Protein AF-A0A7S3ZFW0-F1 (afdb_monomer_lite)

Secondary structure (DSSP, 8-state):
---HHHHHHHHHHHHHHHHHHHHHHHHT-GGG-HHHHHHHHHHHHHHHH-GGGT------HHHHHHHHHHHHHHHHHHH----S---S------HHHHHHHHHHHHHT-PPPPTTT-SSPSSEEEETTS-EEEHHHHHTT--TTSEEE-TTT--EEEGGGEEE--PPP--GGGTTSS------

Structure (mmCIF, N/CA/C/O backbone):
data_AF-A0A7S3ZFW0-F1
#
_entry.id   AF-A0A7S3ZFW0-F1
#
loop_
_atom_site.group_PDB
_atom_site.id
_atom_site.type_symbol
_atom_site.label_atom_id
_atom_site.label_alt_id
_atom_site.label_comp_id
_atom_site.label_asym_id
_atom_site.label_entity_id
_atom_site.label_seq_id
_atom_site.pdbx_PDB_ins_code
_atom_site.Cartn_x
_atom_site.Cartn_y
_atom_site.Cartn_z
_atom_site.occupancy
_atom_site.B_iso_or_equiv
_atom_site.auth_seq_id
_atom_site.auth_comp_id
_atom_site.auth_asym_id
_atom_site.auth_atom_id
_atom_site.pdbx_PDB_model_num
ATOM 1 N N . SER A 1 1 ? 5.438 -12.052 29.715 1.00 57.81 1 SER A N 1
ATOM 2 C CA . SER A 1 1 ? 4.524 -11.158 30.448 1.00 57.81 1 SER A CA 1
ATOM 3 C C . SER A 1 1 ? 4.717 -9.758 29.924 1.00 57.81 1 SER A C 1
ATOM 5 O O . SER A 1 1 ? 5.870 -9.397 29.721 1.00 57.81 1 SER A O 1
ATOM 7 N N . PHE A 1 2 ? 3.636 -9.021 29.672 1.00 67.56 2 PHE A N 1
ATOM 8 C CA . PHE A 1 2 ? 3.723 -7.629 29.227 1.00 67.56 2 PHE A CA 1
ATOM 9 C C . PHE A 1 2 ? 4.313 -6.739 30.321 1.00 67.56 2 PHE A C 1
ATOM 11 O O . PHE A 1 2 ? 4.104 -6.987 31.511 1.00 67.56 2 PHE A O 1
ATOM 18 N N . THR A 1 3 ? 5.046 -5.711 29.911 1.00 81.06 3 THR A N 1
ATOM 19 C CA . THR A 1 3 ? 5.377 -4.569 30.766 1.00 81.06 3 THR A CA 1
ATOM 20 C C . THR A 1 3 ? 4.130 -3.708 30.996 1.00 81.06 3 THR A C 1
ATOM 22 O O . THR A 1 3 ? 3.162 -3.776 30.240 1.00 81.06 3 THR A O 1
ATOM 25 N N . GLU A 1 4 ? 4.149 -2.868 32.032 1.00 77.25 4 GLU A N 1
ATOM 26 C CA . GLU A 1 4 ? 3.032 -1.973 32.382 1.00 77.25 4 GLU A CA 1
ATOM 27 C C . GLU A 1 4 ? 2.609 -1.077 31.199 1.00 77.25 4 GLU A C 1
ATOM 29 O O . GLU A 1 4 ? 1.428 -0.930 30.900 1.00 77.25 4 GLU A O 1
ATOM 34 N N . GLN A 1 5 ? 3.587 -0.581 30.438 1.00 68.56 5 GLN A N 1
ATOM 35 C CA . GLN A 1 5 ? 3.372 0.261 29.257 1.00 68.56 5 GLN A CA 1
ATOM 36 C C . GLN A 1 5 ? 2.727 -0.512 28.096 1.00 68.56 5 GLN A C 1
ATOM 38 O O . GLN A 1 5 ? 1.832 -0.008 27.419 1.00 68.56 5 GLN A O 1
ATOM 43 N N . GLU A 1 6 ? 3.162 -1.750 27.860 1.00 70.81 6 GLU A N 1
ATOM 44 C CA . GLU A 1 6 ? 2.597 -2.619 26.820 1.00 70.81 6 GLU A CA 1
ATOM 45 C C . GLU A 1 6 ? 1.166 -3.039 27.162 1.00 70.81 6 GLU A C 1
ATOM 47 O O . GLU A 1 6 ? 0.309 -3.135 26.280 1.00 70.81 6 GLU A O 1
ATOM 52 N N . GLN A 1 7 ? 0.889 -3.236 28.451 1.00 80.81 7 GLN A N 1
ATOM 53 C CA . GLN A 1 7 ? -0.432 -3.585 28.944 1.00 80.81 7 GLN A CA 1
ATOM 54 C C . GLN A 1 7 ? -1.432 -2.432 28.790 1.00 80.81 7 GLN A C 1
ATOM 56 O O . GLN A 1 7 ? -2.580 -2.677 28.406 1.00 80.81 7 GLN A O 1
ATOM 61 N N . ASP A 1 8 ? -1.003 -1.187 28.992 1.00 77.62 8 ASP A N 1
ATOM 62 C CA . ASP A 1 8 ? -1.822 -0.001 28.722 1.00 77.62 8 ASP A CA 1
ATOM 63 C C . ASP A 1 8 ? -2.168 0.128 27.232 1.00 77.62 8 ASP A C 1
ATOM 65 O O . ASP A 1 8 ? -3.331 0.342 26.873 1.00 77.62 8 ASP A O 1
ATOM 69 N N . ILE A 1 9 ? -1.187 -0.085 26.346 1.00 75.75 9 ILE A N 1
ATOM 70 C CA . ILE A 1 9 ? -1.393 -0.055 24.889 1.00 75.75 9 ILE A CA 1
ATOM 71 C C . ILE A 1 9 ? -2.376 -1.149 24.462 1.00 75.75 9 ILE A C 1
ATOM 73 O O . ILE A 1 9 ? -3.341 -0.877 23.740 1.00 75.75 9 ILE A O 1
ATOM 77 N N . TYR A 1 10 ? -2.170 -2.379 24.938 1.00 81.69 10 TYR A N 1
ATOM 78 C CA . TYR A 1 10 ? -3.062 -3.498 24.655 1.00 81.69 10 TYR A CA 1
ATOM 79 C C . TYR A 1 10 ? -4.486 -3.218 25.150 1.00 81.69 10 TYR A C 1
ATOM 81 O O . TYR A 1 10 ? -5.455 -3.439 24.424 1.00 81.69 10 TYR A O 1
ATOM 89 N N . THR A 1 11 ? -4.631 -2.675 26.361 1.00 81.2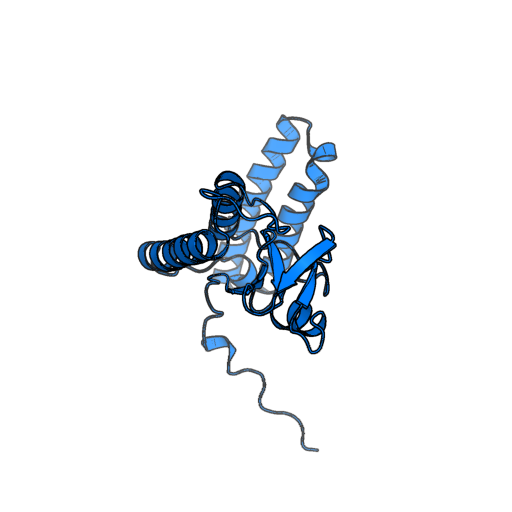5 11 THR A N 1
ATOM 90 C CA . THR A 1 11 ? -5.937 -2.368 26.963 1.00 81.25 11 THR A CA 1
ATOM 91 C C . THR A 1 11 ? -6.679 -1.287 26.180 1.00 81.25 11 THR A C 1
ATOM 93 O O . THR A 1 11 ? -7.881 -1.420 25.919 1.00 81.25 11 THR A O 1
ATOM 96 N N . ALA A 1 12 ? -5.974 -0.243 25.741 1.00 79.44 12 ALA A N 1
ATOM 97 C CA . ALA A 1 12 ? -6.542 0.795 24.889 1.00 79.44 12 ALA A CA 1
ATOM 98 C C . ALA A 1 12 ? -7.011 0.225 23.538 1.00 79.44 12 ALA A C 1
ATOM 100 O O . ALA A 1 12 ? -8.141 0.480 23.104 1.00 79.44 12 ALA A O 1
ATOM 101 N N . LEU A 1 13 ? -6.182 -0.606 22.895 1.00 79.00 13 LEU A N 1
ATOM 102 C CA . LEU A 1 13 ? -6.507 -1.238 21.616 1.00 79.00 13 LEU A CA 1
ATOM 103 C C . LEU A 1 13 ? -7.679 -2.222 21.734 1.00 79.00 13 LEU A C 1
ATOM 105 O O . LEU A 1 13 ? -8.573 -2.23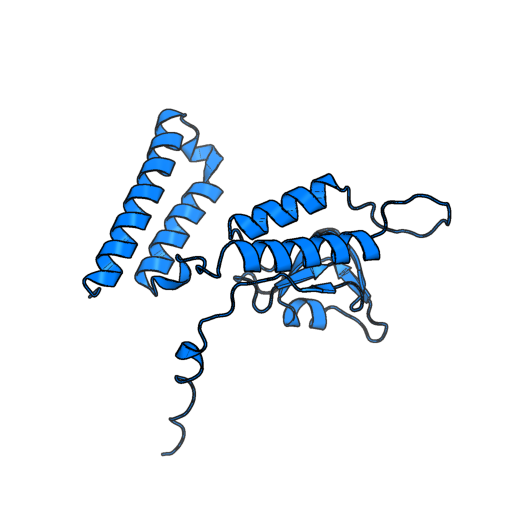0 20.883 1.00 79.00 13 LEU A O 1
ATOM 109 N N . PHE A 1 14 ? -7.708 -3.019 22.800 1.00 87.31 14 PHE A N 1
ATOM 110 C CA . PHE A 1 14 ? -8.797 -3.937 23.113 1.00 87.31 14 PHE A CA 1
ATOM 111 C C . PHE A 1 14 ? -10.112 -3.198 23.327 1.00 87.31 14 PHE A C 1
ATOM 113 O O . PHE A 1 14 ? -11.122 -3.556 22.724 1.00 87.31 14 PHE A O 1
ATOM 120 N N . THR A 1 15 ? -10.099 -2.122 24.111 1.00 84.00 15 THR A N 1
ATOM 121 C CA . THR A 1 15 ? -11.294 -1.311 24.377 1.00 84.00 15 THR A CA 1
ATOM 122 C C . THR A 1 15 ? -11.868 -0.726 23.084 1.00 84.00 15 THR A C 1
ATOM 124 O O . THR A 1 15 ? -13.077 -0.804 22.837 1.00 84.00 15 THR A O 1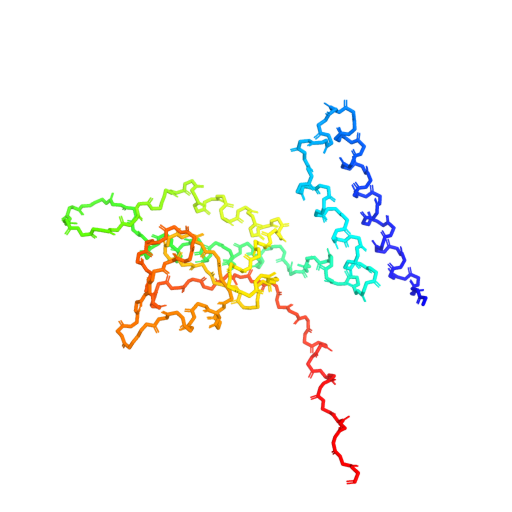
ATOM 127 N N . ARG A 1 16 ? -11.003 -0.208 22.203 1.00 80.25 16 ARG A N 1
ATOM 128 C CA . ARG A 1 16 ? -11.398 0.291 20.878 1.00 80.25 16 ARG A CA 1
ATOM 129 C C . ARG A 1 16 ? -11.974 -0.815 19.994 1.00 80.25 16 ARG A C 1
ATOM 131 O O . ARG A 1 16 ? -13.040 -0.634 19.407 1.00 80.25 16 ARG A O 1
ATOM 138 N N . SER A 1 17 ? -11.283 -1.949 19.910 1.00 84.00 17 SER A N 1
ATOM 139 C CA . SER A 1 17 ? -11.690 -3.088 19.078 1.00 84.00 17 SER A CA 1
ATOM 140 C C . SER A 1 17 ? -13.027 -3.664 19.542 1.00 84.00 17 SER A C 1
ATOM 142 O O . SER A 1 17 ? -13.914 -3.917 18.731 1.00 84.00 17 SER A O 1
ATOM 144 N N . LYS A 1 18 ? -13.223 -3.767 20.859 1.00 88.94 18 LYS A N 1
ATOM 145 C CA . LYS A 1 18 ? -14.480 -4.190 21.476 1.00 88.94 18 LYS A CA 1
ATOM 146 C C . LYS A 1 18 ? -15.627 -3.236 21.159 1.00 88.94 18 LYS A C 1
ATOM 148 O O . LYS A 1 18 ? -16.694 -3.688 20.770 1.00 88.94 18 LYS A O 1
ATOM 153 N N . THR A 1 19 ? -15.395 -1.927 21.238 1.00 87.62 19 THR A N 1
ATOM 154 C CA . THR A 1 19 ? -16.422 -0.926 20.900 1.00 87.62 19 THR A CA 1
ATOM 155 C C . THR A 1 19 ? -16.894 -1.060 19.446 1.00 87.62 19 THR A C 1
ATOM 157 O O . THR A 1 19 ? -18.091 -0.966 19.173 1.00 87.62 19 THR A O 1
ATOM 160 N N . GLN A 1 20 ? -15.973 -1.311 18.508 1.00 80.19 20 GLN A N 1
ATOM 161 C CA . GLN A 1 20 ? -16.316 -1.546 17.099 1.00 80.19 20 GLN A CA 1
ATOM 162 C C . GLN A 1 20 ? -17.055 -2.872 16.895 1.00 80.19 20 GLN A C 1
ATOM 164 O O . GLN A 1 20 ? -18.038 -2.922 16.160 1.00 80.19 20 GLN A O 1
ATOM 169 N N . PHE A 1 21 ? -16.637 -3.931 17.584 1.00 92.19 21 PHE A N 1
ATOM 170 C CA . PHE A 1 21 ? -17.335 -5.211 17.542 1.00 92.19 21 PHE A CA 1
ATOM 171 C C . PHE A 1 21 ? -18.768 -5.106 18.088 1.00 92.19 21 PHE A C 1
ATOM 173 O O . PHE A 1 21 ? -19.713 -5.541 17.431 1.00 92.19 21 PHE A O 1
ATOM 180 N N . ASP A 1 22 ? -18.955 -4.452 19.236 1.00 91.12 22 ASP A N 1
ATOM 181 C CA . ASP A 1 22 ? -20.269 -4.239 19.852 1.00 91.12 22 ASP A CA 1
ATOM 182 C C . ASP A 1 22 ? -21.205 -3.436 18.934 1.00 91.12 22 ASP A C 1
ATOM 184 O O . ASP A 1 22 ? -22.419 -3.649 18.924 1.00 91.12 22 ASP A O 1
ATOM 188 N N . HIS A 1 23 ? -20.653 -2.527 18.128 1.00 89.06 23 HIS A N 1
ATOM 189 C CA . HIS A 1 23 ? -21.406 -1.820 17.097 1.00 89.06 23 HIS A CA 1
ATOM 190 C C . HIS A 1 23 ? -21.929 -2.774 16.012 1.00 89.06 23 HIS A C 1
ATOM 192 O O . HIS A 1 23 ? -23.118 -2.727 15.692 1.00 89.06 23 HIS A O 1
ATOM 198 N N . PHE A 1 24 ? -21.095 -3.689 15.509 1.00 86.88 24 PHE A N 1
ATOM 199 C CA . PHE A 1 24 ? -21.523 -4.706 14.540 1.00 86.88 24 PHE A CA 1
ATOM 200 C C . PHE A 1 24 ? -22.561 -5.670 15.119 1.00 86.88 24 PHE A C 1
ATOM 202 O O . PHE A 1 24 ? -23.491 -6.067 14.416 1.00 86.88 24 PHE A O 1
ATOM 209 N N . VAL A 1 25 ? -22.446 -6.009 16.407 1.00 90.75 25 VAL A N 1
ATOM 210 C CA . VAL A 1 25 ? -23.445 -6.821 17.119 1.00 90.75 25 VAL A CA 1
ATOM 211 C C . VAL A 1 25 ? -24.788 -6.097 17.171 1.00 90.75 25 VAL A C 1
ATOM 213 O O . VAL A 1 25 ? -25.805 -6.679 16.801 1.00 90.75 25 VAL A O 1
ATOM 216 N N . LYS A 1 26 ? -24.802 -4.814 17.555 1.00 91.25 26 LYS A N 1
ATOM 217 C CA . LYS A 1 26 ? -26.031 -4.000 17.598 1.00 91.25 26 LYS A CA 1
ATOM 218 C C . LYS A 1 26 ? -26.692 -3.849 16.228 1.00 91.25 26 LYS A C 1
ATOM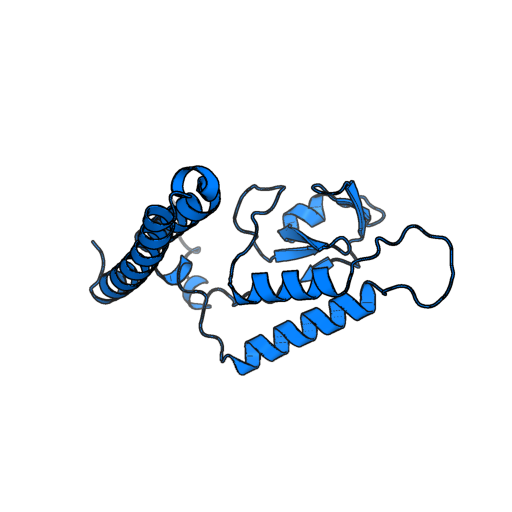 220 O O . LYS A 1 26 ? -27.912 -3.762 16.155 1.00 91.25 26 LYS A O 1
ATOM 225 N N . GLN A 1 27 ? -25.899 -3.814 15.159 1.00 87.06 27 GLN A N 1
ATOM 226 C CA . GLN A 1 27 ? -26.392 -3.737 13.782 1.00 87.06 27 GLN A CA 1
ATOM 227 C C . GLN A 1 27 ? -26.806 -5.095 13.198 1.00 87.06 27 GLN A C 1
ATOM 229 O O . GLN A 1 27 ? -27.423 -5.130 12.137 1.00 87.06 27 GLN A O 1
ATOM 234 N N . GLY A 1 28 ? -26.468 -6.212 13.850 1.00 88.81 28 GLY A N 1
ATOM 235 C CA . GLY A 1 28 ? -26.725 -7.556 13.328 1.00 88.81 28 GLY A CA 1
ATOM 236 C C . GLY A 1 28 ? -25.883 -7.921 12.098 1.00 88.81 28 GLY A C 1
ATOM 237 O O . GLY A 1 28 ? -26.193 -8.887 11.408 1.00 88.81 28 GLY A O 1
ATOM 238 N N . THR A 1 29 ? -24.816 -7.174 11.804 1.00 87.62 29 THR A N 1
ATOM 239 C CA . THR A 1 29 ? -23.995 -7.335 10.590 1.00 87.62 29 THR A CA 1
ATOM 240 C C . THR A 1 29 ? -22.714 -8.132 10.817 1.00 87.62 29 THR A C 1
ATOM 242 O O . THR A 1 29 ? -21.905 -8.244 9.901 1.00 87.62 29 THR A O 1
ATOM 245 N N . VAL A 1 30 ? -22.524 -8.710 12.007 1.00 85.31 30 VAL A N 1
ATOM 246 C CA . VAL A 1 30 ? -21.318 -9.466 12.401 1.00 85.31 30 VAL A CA 1
ATOM 247 C C . VAL A 1 30 ? -20.940 -10.513 11.347 1.00 85.31 30 VAL A C 1
ATOM 249 O O . VAL A 1 30 ? -19.802 -10.560 10.893 1.00 85.31 30 VAL A O 1
ATOM 252 N N . LEU A 1 31 ? -21.918 -11.299 10.889 1.00 78.56 31 LEU A N 1
ATOM 253 C CA . LEU A 1 31 ? -21.708 -12.367 9.907 1.00 78.56 31 LEU A CA 1
ATOM 254 C C . LEU A 1 31 ? -21.514 -11.859 8.469 1.00 78.56 31 LEU A C 1
ATOM 256 O O . LEU A 1 31 ? -21.183 -12.632 7.587 1.00 78.56 31 LEU A O 1
ATOM 260 N N . ASN A 1 32 ? -21.724 -10.575 8.195 1.00 77.44 32 ASN A N 1
ATOM 261 C CA . ASN A 1 32 ? -21.472 -9.995 6.871 1.00 77.44 32 ASN A CA 1
ATOM 262 C C . ASN A 1 32 ? -20.200 -9.133 6.866 1.00 77.44 32 ASN A C 1
ATOM 264 O O . ASN A 1 32 ? -19.834 -8.577 5.834 1.00 77.44 32 ASN A O 1
ATOM 268 N N . LYS A 1 33 ? -19.542 -9.015 8.026 1.00 78.31 33 LYS A N 1
ATOM 269 C CA . LYS A 1 33 ? -18.386 -8.154 8.298 1.00 78.31 33 LYS A CA 1
ATOM 270 C C . LYS A 1 33 ? -17.207 -8.951 8.866 1.00 78.31 33 LYS A C 1
ATOM 272 O O . LYS A 1 33 ? -16.469 -8.480 9.729 1.00 78.31 33 LYS A O 1
ATOM 277 N N . TYR A 1 34 ? -17.044 -10.195 8.407 1.00 81.25 34 TYR A N 1
ATOM 278 C CA . TYR A 1 34 ? -15.973 -11.078 8.875 1.00 81.25 34 TYR A CA 1
ATOM 279 C C . TYR A 1 34 ? -14.583 -10.506 8.606 1.00 81.25 34 TYR A C 1
ATOM 281 O O . TYR A 1 34 ? -13.729 -10.620 9.476 1.00 81.25 34 TYR A O 1
ATOM 289 N N . CYS A 1 35 ? -14.355 -9.875 7.449 1.00 71.75 35 CYS A N 1
ATOM 290 C CA . CYS A 1 35 ? -13.071 -9.250 7.124 1.00 71.75 35 CYS A CA 1
ATOM 291 C C . CYS A 1 35 ? -12.699 -8.193 8.172 1.00 71.75 35 CYS A C 1
ATOM 293 O O . CYS A 1 35 ? -11.591 -8.195 8.695 1.00 71.75 35 CYS A O 1
ATOM 295 N N . GLU A 1 36 ? -13.652 -7.353 8.563 1.00 78.31 36 GLU A N 1
ATOM 296 C CA . GLU A 1 36 ? -13.468 -6.313 9.567 1.00 78.31 36 GLU A CA 1
ATOM 297 C C . GLU A 1 36 ? -13.249 -6.899 10.970 1.00 78.31 36 GLU A C 1
ATOM 299 O O . GLU A 1 36 ? -12.383 -6.429 11.706 1.00 78.31 36 GLU A O 1
ATOM 304 N N . ILE A 1 37 ? -13.964 -7.968 11.339 1.00 87.75 37 ILE A N 1
ATOM 305 C CA . ILE A 1 37 ? -13.757 -8.672 12.617 1.00 87.75 37 ILE A CA 1
ATOM 306 C C . ILE A 1 37 ? -12.379 -9.338 12.662 1.00 87.75 37 ILE A C 1
ATOM 308 O O . ILE A 1 37 ? -11.687 -9.261 13.678 1.00 87.75 37 ILE A O 1
ATOM 312 N N . LEU A 1 38 ? -11.957 -9.974 11.571 1.00 85.50 38 LEU A N 1
ATOM 313 C CA . LEU A 1 38 ? -10.637 -10.588 11.465 1.00 85.50 38 LEU A CA 1
ATOM 314 C C . LEU A 1 38 ? -9.535 -9.532 11.556 1.00 85.50 38 LEU A C 1
ATOM 316 O O . LEU A 1 38 ? -8.551 -9.772 12.246 1.00 85.50 38 LEU A O 1
ATOM 320 N N . THR A 1 39 ? -9.734 -8.338 10.992 1.00 76.38 39 THR A N 1
ATOM 321 C CA . THR A 1 39 ? -8.820 -7.199 11.166 1.00 76.38 39 THR A CA 1
ATOM 322 C C . THR A 1 39 ? -8.727 -6.748 12.625 1.00 76.38 39 THR A C 1
ATOM 324 O O . THR A 1 39 ? -7.628 -6.480 13.114 1.00 76.38 39 THR A O 1
ATOM 327 N N . LEU A 1 40 ? -9.847 -6.699 13.361 1.00 82.88 40 LEU A N 1
ATOM 328 C CA . LEU A 1 40 ? -9.829 -6.410 14.802 1.00 82.88 40 LEU A CA 1
ATOM 329 C C . LEU A 1 40 ? -9.013 -7.457 15.572 1.00 82.88 40 LEU A C 1
ATOM 331 O O . LEU A 1 40 ? -8.172 -7.106 16.397 1.00 82.88 40 LEU A O 1
ATOM 335 N N . LEU A 1 41 ? -9.226 -8.741 15.278 1.00 88.19 41 LEU A N 1
ATOM 336 C CA . LEU A 1 41 ? -8.498 -9.843 15.911 1.00 88.19 41 LEU A CA 1
ATOM 337 C C . LEU A 1 41 ? -7.012 -9.858 15.529 1.00 88.19 41 LEU A C 1
ATOM 339 O O . LEU A 1 41 ? -6.171 -10.134 16.382 1.00 88.19 41 LEU A O 1
ATOM 343 N N . LEU A 1 42 ? -6.680 -9.535 14.279 1.00 80.88 42 LEU A N 1
ATOM 344 C CA . LEU A 1 42 ? -5.309 -9.448 13.784 1.00 80.88 42 LEU A CA 1
ATOM 345 C C . LEU A 1 42 ? -4.540 -8.335 14.500 1.00 80.88 42 LEU A C 1
ATOM 347 O O . LEU A 1 42 ? -3.439 -8.579 14.985 1.00 80.88 42 LEU A O 1
ATOM 351 N N . ARG A 1 43 ? -5.152 -7.155 14.669 1.00 74.69 43 ARG A N 1
ATOM 352 C CA . ARG A 1 43 ? -4.566 -6.053 15.449 1.00 74.69 43 ARG A CA 1
ATOM 353 C C . ARG A 1 43 ? -4.330 -6.458 16.906 1.00 74.69 43 ARG A C 1
ATOM 355 O O . ARG A 1 43 ? -3.275 -6.166 17.454 1.00 74.69 43 ARG A O 1
ATOM 362 N N . LEU A 1 44 ? -5.263 -7.175 17.536 1.00 83.50 44 LEU A N 1
ATOM 363 C CA . LEU A 1 44 ? -5.071 -7.662 18.909 1.00 83.50 44 LEU A CA 1
ATOM 364 C C . LEU A 1 44 ? -3.931 -8.682 19.022 1.00 83.50 44 LEU A C 1
ATOM 366 O O . LEU A 1 44 ? -3.173 -8.622 19.984 1.00 83.50 44 LEU A O 1
ATOM 370 N N . ARG A 1 45 ? -3.770 -9.575 18.036 1.00 87.00 45 ARG A N 1
ATOM 371 C CA . ARG A 1 45 ? -2.634 -10.514 17.985 1.00 87.00 45 ARG A CA 1
ATOM 372 C C . ARG A 1 45 ? -1.306 -9.780 17.824 1.00 87.00 45 ARG A C 1
ATOM 374 O O . ARG A 1 45 ? -0.400 -10.001 18.614 1.00 87.00 45 ARG A O 1
ATOM 381 N N . GLN A 1 46 ? -1.241 -8.830 16.894 1.00 78.31 46 GLN A N 1
ATOM 382 C CA . GLN A 1 46 ? -0.052 -8.005 16.672 1.00 78.31 46 GLN A CA 1
ATOM 383 C C . GLN A 1 46 ? 0.357 -7.218 17.924 1.00 78.31 46 GLN A C 1
ATOM 385 O O . GLN A 1 46 ? 1.546 -7.093 18.193 1.00 78.31 46 GLN A O 1
ATOM 390 N N . ALA A 1 47 ? -0.600 -6.724 18.721 1.00 78.00 47 ALA A N 1
ATOM 391 C CA . ALA A 1 47 ? -0.290 -6.070 19.995 1.00 78.00 47 ALA A CA 1
ATOM 392 C C . ALA A 1 47 ? 0.306 -7.028 21.034 1.00 78.00 47 ALA A C 1
ATOM 394 O O . ALA A 1 47 ? 1.104 -6.587 21.858 1.00 78.00 47 ALA A O 1
ATOM 395 N N . CYS A 1 48 ? -0.066 -8.312 20.994 1.00 78.25 48 CYS A N 1
ATOM 396 C CA . CYS A 1 48 ? 0.518 -9.329 21.862 1.00 78.25 48 CYS A CA 1
ATOM 397 C C . CYS A 1 48 ? 1.946 -9.711 21.461 1.00 78.25 48 CYS A C 1
ATOM 399 O O . CYS A 1 48 ? 2.734 -10.069 22.332 1.00 78.25 48 CYS A O 1
ATOM 401 N N . ASP A 1 49 ? 2.262 -9.649 20.167 1.00 75.25 49 ASP A N 1
ATOM 402 C CA . ASP A 1 49 ? 3.600 -9.951 19.657 1.00 75.25 49 ASP A CA 1
ATOM 403 C C . ASP A 1 49 ? 4.537 -8.751 19.841 1.00 75.25 49 ASP A C 1
ATOM 405 O O . ASP A 1 49 ? 5.629 -8.881 20.393 1.00 75.25 49 ASP A O 1
ATOM 409 N N . HIS A 1 50 ? 4.103 -7.563 19.399 1.00 64.56 50 HIS A N 1
ATOM 410 C CA . HIS A 1 50 ? 4.840 -6.319 19.578 1.00 64.56 50 HIS A CA 1
ATOM 411 C C . HIS A 1 50 ? 3.919 -5.080 19.462 1.00 64.56 50 HIS A C 1
ATOM 413 O O . HIS A 1 50 ? 3.454 -4.753 18.364 1.00 64.56 50 HIS A O 1
ATOM 419 N N . PRO A 1 51 ? 3.706 -4.299 20.541 1.00 56.25 51 PRO A N 1
ATOM 420 C CA . PRO A 1 51 ? 2.720 -3.209 20.572 1.00 56.25 51 PRO A CA 1
ATOM 421 C C . PRO A 1 51 ? 2.900 -2.147 19.477 1.00 56.25 51 PRO A C 1
ATOM 423 O O . PRO A 1 51 ? 1.922 -1.573 18.995 1.00 56.25 51 PRO A O 1
ATOM 426 N N . PHE A 1 52 ? 4.131 -1.924 19.005 1.00 55.78 52 PHE A N 1
ATOM 427 C CA . PHE A 1 52 ? 4.407 -0.960 17.932 1.00 55.78 52 PHE A CA 1
ATOM 428 C C . PHE A 1 52 ? 3.939 -1.387 16.535 1.00 55.78 52 PHE A C 1
ATOM 430 O O . PHE A 1 52 ? 3.929 -0.549 15.641 1.00 55.78 52 PHE A O 1
ATOM 437 N N . LEU A 1 53 ? 3.530 -2.643 16.333 1.00 60.34 53 LEU A N 1
ATOM 438 C CA . LEU A 1 53 ? 2.882 -3.078 15.088 1.00 60.34 53 LEU A CA 1
ATOM 439 C C . LEU A 1 53 ? 1.430 -2.586 14.993 1.00 60.34 53 LEU A C 1
ATOM 441 O O . LEU A 1 53 ? 0.855 -2.548 13.911 1.00 60.34 53 LEU A O 1
ATOM 445 N N . THR A 1 54 ? 0.856 -2.156 16.121 1.00 58.53 54 THR A N 1
ATOM 446 C CA . THR A 1 54 ? -0.500 -1.586 16.198 1.00 58.53 54 THR A CA 1
ATOM 447 C C . THR A 1 54 ? -0.506 -0.067 16.343 1.00 58.53 54 THR A C 1
ATOM 449 O O . THR A 1 54 ? -1.517 0.587 16.079 1.00 58.53 54 THR A O 1
ATOM 452 N N . LEU A 1 55 ? 0.642 0.505 16.716 1.00 55.62 55 LEU A N 1
ATOM 453 C CA . LEU A 1 55 ? 0.885 1.939 16.741 1.00 55.62 55 LEU A CA 1
ATOM 454 C C . LEU A 1 55 ? 1.380 2.376 15.358 1.00 55.62 55 LEU A C 1
ATOM 456 O O . LEU A 1 55 ? 2.584 2.437 15.105 1.00 55.62 55 LEU A O 1
ATOM 460 N N . GLY A 1 56 ? 0.455 2.723 14.461 1.00 55.47 56 GLY A N 1
ATOM 461 C CA . GLY A 1 56 ? 0.799 3.595 13.335 1.00 55.47 56 GLY A CA 1
ATOM 462 C C . GLY A 1 56 ? 1.492 4.846 13.892 1.00 55.47 56 GLY A C 1
ATOM 463 O O . GLY A 1 56 ? 0.924 5.543 14.732 1.00 55.47 56 GLY A O 1
ATOM 464 N N . ARG A 1 57 ? 2.766 5.062 13.537 1.00 48.66 57 ARG A N 1
ATOM 465 C CA . ARG A 1 57 ? 3.628 6.032 14.231 1.00 48.66 57 ARG A CA 1
ATOM 466 C C . ARG A 1 57 ? 3.125 7.470 14.126 1.00 48.66 57 ARG A C 1
ATOM 468 O O . ARG A 1 57 ? 2.875 7.967 13.032 1.00 48.66 57 ARG A O 1
ATOM 475 N N . ALA A 1 58 ? 3.202 8.165 15.259 1.00 42.78 58 ALA A N 1
ATOM 476 C CA . ALA A 1 58 ? 3.319 9.614 15.352 1.00 42.78 58 ALA A CA 1
ATOM 477 C C . ALA A 1 58 ? 4.638 10.100 14.708 1.00 42.78 58 ALA A C 1
ATOM 479 O O . ALA A 1 58 ? 5.655 10.271 15.377 1.00 42.78 58 ALA A O 1
ATOM 480 N N . LYS A 1 59 ? 4.639 10.300 13.388 1.00 46.19 59 LYS A N 1
ATOM 481 C CA . LYS A 1 59 ? 5.388 11.414 12.781 1.00 46.19 59 LYS A CA 1
ATOM 482 C C . LYS A 1 59 ? 4.573 12.690 13.058 1.00 46.19 59 LYS A C 1
ATOM 484 O O . LYS A 1 59 ? 3.365 12.588 13.246 1.00 46.19 59 LYS A O 1
ATOM 489 N N . ASN A 1 60 ? 5.188 13.877 13.106 1.00 54.34 60 ASN A N 1
ATOM 490 C CA . ASN A 1 60 ? 4.417 15.123 13.232 1.00 54.34 60 ASN A CA 1
ATOM 491 C C . ASN A 1 60 ? 3.336 15.138 12.138 1.00 54.34 60 ASN A C 1
ATOM 493 O O . ASN A 1 60 ? 3.696 15.048 10.966 1.00 54.34 60 ASN A O 1
ATOM 497 N N . ASP A 1 61 ? 2.052 15.265 12.492 1.00 58.16 61 ASP A N 1
ATOM 498 C CA . ASP A 1 61 ? 0.926 15.166 11.539 1.00 58.16 61 ASP A CA 1
ATOM 499 C C . ASP A 1 61 ? 1.156 16.013 10.270 1.00 58.16 61 ASP A C 1
ATOM 501 O O . ASP A 1 61 ? 0.938 15.572 9.145 1.00 58.16 61 ASP A O 1
ATOM 505 N N . LYS A 1 62 ? 1.752 17.200 10.445 1.00 62.16 62 LYS A N 1
ATOM 506 C CA . LYS A 1 62 ? 2.110 18.139 9.367 1.00 62.16 62 LYS A CA 1
ATOM 507 C C . LYS A 1 62 ? 3.172 17.625 8.386 1.00 62.16 62 LYS A C 1
ATOM 509 O O . LYS A 1 62 ? 3.226 18.084 7.250 1.00 62.16 62 LYS A O 1
ATOM 514 N N . GLU A 1 63 ? 4.084 16.767 8.826 1.00 67.31 63 GLU A N 1
ATOM 515 C CA . GLU A 1 63 ? 5.130 16.179 7.983 1.00 67.31 63 GLU A CA 1
ATOM 516 C C . GLU A 1 63 ? 4.574 15.034 7.142 1.00 67.31 63 GLU A C 1
ATOM 518 O O . GLU A 1 63 ? 4.808 15.001 5.935 1.00 67.31 63 GLU A O 1
ATOM 523 N N . MET A 1 64 ? 3.737 14.192 7.750 1.00 65.69 64 MET A N 1
ATOM 524 C CA . MET A 1 64 ? 3.000 13.149 7.038 1.00 65.69 64 MET A CA 1
ATOM 525 C C . MET A 1 64 ? 2.057 13.724 5.991 1.00 65.69 64 MET A C 1
ATOM 527 O O . MET A 1 64 ? 2.043 13.250 4.858 1.00 65.69 64 MET A O 1
ATOM 531 N N . ASP A 1 65 ? 1.331 14.791 6.326 1.00 66.31 65 ASP A N 1
ATOM 532 C CA . ASP A 1 65 ? 0.465 15.474 5.367 1.00 66.31 65 ASP A CA 1
ATOM 533 C C . ASP A 1 65 ? 1.250 16.023 4.164 1.00 66.31 65 ASP A C 1
ATOM 535 O O . ASP A 1 65 ? 0.756 15.988 3.036 1.00 66.31 65 ASP A O 1
ATOM 539 N N . ARG A 1 66 ? 2.494 16.489 4.363 1.00 74.62 66 ARG A N 1
ATOM 540 C CA . ARG A 1 66 ? 3.362 16.949 3.264 1.00 74.62 66 ARG A CA 1
ATOM 541 C C . ARG A 1 66 ? 3.852 15.802 2.387 1.00 74.62 66 ARG A C 1
ATOM 543 O O . ARG A 1 66 ? 3.782 15.927 1.165 1.00 74.62 66 ARG A O 1
ATOM 550 N N . GLU A 1 67 ? 4.333 14.709 2.978 1.00 71.94 67 GLU A N 1
ATOM 551 C CA . GLU A 1 67 ? 4.777 13.525 2.226 1.00 71.94 67 GLU A CA 1
ATOM 552 C C . GLU A 1 67 ? 3.623 12.916 1.419 1.00 71.94 67 GLU A C 1
ATOM 554 O O . GLU A 1 67 ? 3.782 12.582 0.245 1.00 71.94 67 GLU A O 1
ATOM 559 N N . LEU A 1 68 ? 2.437 12.840 2.020 1.00 72.12 68 LEU A N 1
ATOM 560 C CA . LEU A 1 68 ? 1.242 12.303 1.386 1.00 72.12 68 LEU A CA 1
ATOM 561 C C . LEU A 1 68 ? 0.706 13.218 0.279 1.00 72.12 68 LEU A C 1
ATOM 563 O O . LEU A 1 68 ? 0.322 12.733 -0.785 1.00 72.12 68 LEU A O 1
ATOM 567 N N . LYS A 1 69 ? 0.741 14.542 0.479 1.00 75.12 69 LYS A N 1
ATOM 568 C CA . LYS A 1 69 ? 0.431 15.504 -0.585 1.00 75.12 69 LYS A CA 1
ATOM 569 C C . LYS A 1 69 ? 1.419 15.378 -1.746 1.00 75.12 69 LYS A C 1
ATOM 571 O O . LYS A 1 69 ? 1.005 15.389 -2.900 1.00 75.12 69 LYS A O 1
ATOM 576 N N . HIS A 1 70 ? 2.711 15.222 -1.459 1.00 77.25 70 HIS A N 1
ATOM 577 C CA . HIS A 1 70 ? 3.722 15.033 -2.497 1.00 77.25 70 HIS A CA 1
ATOM 578 C C . HIS A 1 70 ? 3.521 13.721 -3.267 1.00 77.25 70 HIS A C 1
ATOM 580 O O . HIS A 1 70 ? 3.655 13.698 -4.491 1.00 77.25 70 HIS A O 1
ATOM 586 N N . PHE A 1 71 ? 3.147 12.644 -2.570 1.00 75.88 71 PHE A N 1
ATOM 587 C CA . PHE A 1 71 ? 2.751 11.382 -3.190 1.00 75.88 71 PHE A CA 1
ATOM 588 C C . PHE A 1 71 ? 1.550 11.566 -4.125 1.00 75.88 71 PHE A C 1
ATOM 590 O O . PHE A 1 71 ? 1.633 11.160 -5.282 1.00 75.88 71 PHE A O 1
ATOM 597 N N . TYR A 1 72 ? 0.486 12.230 -3.659 1.00 73.31 72 TYR A N 1
ATOM 598 C CA . TYR A 1 72 ? -0.699 12.539 -4.463 1.00 73.31 72 TYR A CA 1
ATOM 599 C C . TYR A 1 72 ? -0.341 13.342 -5.722 1.00 73.31 72 TYR A C 1
ATOM 601 O O . TYR A 1 72 ? -0.672 12.930 -6.833 1.00 73.31 72 TYR A O 1
ATOM 609 N N . ASP A 1 73 ? 0.404 14.441 -5.568 1.00 72.69 73 ASP A N 1
ATOM 610 C CA . ASP A 1 73 ? 0.796 15.311 -6.680 1.00 72.69 73 ASP A CA 1
ATOM 611 C C . ASP A 1 73 ? 1.652 14.547 -7.712 1.00 72.69 73 ASP A C 1
ATOM 613 O O . ASP A 1 73 ? 1.440 14.675 -8.921 1.00 72.69 73 ASP A O 1
ATOM 617 N N . ASN A 1 74 ? 2.595 13.710 -7.259 1.00 74.00 74 ASN A N 1
ATOM 618 C CA . ASN A 1 74 ? 3.444 12.892 -8.133 1.00 74.00 74 ASN A CA 1
ATOM 619 C C . ASN A 1 74 ? 2.654 11.773 -8.833 1.00 74.00 74 ASN A C 1
ATOM 621 O O . ASN A 1 74 ? 2.861 11.536 -10.025 1.00 74.00 74 ASN A O 1
ATOM 625 N N . PHE A 1 75 ? 1.740 11.110 -8.118 1.00 76.44 75 PHE A N 1
ATOM 626 C CA . PHE A 1 75 ? 0.870 10.073 -8.674 1.00 76.44 75 PHE A CA 1
ATOM 627 C C . PHE A 1 75 ? -0.013 10.653 -9.784 1.00 76.44 75 PHE A C 1
ATOM 629 O O . PHE A 1 75 ? 0.062 10.208 -10.927 1.00 76.44 75 PHE A O 1
ATOM 636 N N . VAL A 1 76 ? -0.757 11.725 -9.496 1.00 74.00 76 VAL A N 1
ATOM 637 C CA . VAL A 1 76 ? -1.649 12.385 -10.466 1.00 74.00 76 VAL A CA 1
ATOM 638 C C . VAL A 1 76 ? -0.877 12.930 -11.674 1.00 74.00 76 VAL A C 1
ATOM 640 O O . VAL A 1 76 ? -1.306 12.746 -12.814 1.00 74.00 76 VAL A O 1
ATOM 643 N N . SER A 1 77 ? 0.294 13.542 -11.458 1.00 71.00 77 SER A N 1
ATOM 644 C CA . SER A 1 77 ? 1.097 14.129 -12.545 1.00 71.00 77 SER A CA 1
ATOM 645 C C . SER A 1 77 ? 1.588 13.099 -13.565 1.00 71.00 77 SER A C 1
ATOM 647 O O . SER A 1 77 ? 1.709 13.412 -14.750 1.00 71.00 77 SER A O 1
ATOM 649 N N . ARG A 1 78 ? 1.891 11.874 -13.118 1.00 68.50 78 ARG A N 1
ATOM 650 C CA . ARG A 1 78 ? 2.422 10.804 -13.979 1.00 68.50 78 ARG A CA 1
ATOM 651 C C . ARG A 1 78 ? 1.348 9.883 -14.543 1.00 68.50 78 ARG A C 1
ATOM 653 O O . ARG A 1 78 ? 1.591 9.243 -15.561 1.00 68.50 78 ARG A O 1
ATOM 660 N N . VAL A 1 79 ? 0.189 9.820 -13.895 1.00 66.31 79 VAL A N 1
ATOM 661 C CA . VAL A 1 79 ? -0.928 8.963 -14.303 1.00 66.31 79 VAL A CA 1
ATOM 662 C C . VAL A 1 79 ? -1.862 9.657 -15.308 1.00 66.31 79 VAL A C 1
ATOM 664 O O . VAL A 1 79 ? -2.660 8.967 -15.920 1.00 66.31 79 VAL A O 1
ATOM 667 N N . ARG A 1 80 ? -1.716 10.978 -15.538 1.00 55.53 80 ARG A N 1
ATOM 668 C CA . ARG A 1 80 ? -2.477 11.816 -16.497 1.00 55.53 80 ARG A CA 1
ATOM 669 C C . ARG A 1 80 ? -3.908 11.328 -16.769 1.00 55.53 80 ARG A C 1
ATOM 671 O O . ARG A 1 80 ? -4.165 10.577 -17.704 1.00 55.53 80 ARG A O 1
ATOM 678 N N . VAL A 1 81 ? -4.842 11.896 -16.008 1.00 50.94 81 VAL A N 1
ATOM 679 C CA . VAL A 1 81 ? -6.252 12.041 -16.399 1.00 50.94 81 VAL A CA 1
ATOM 680 C C . VAL A 1 81 ? -6.286 12.702 -17.783 1.00 50.94 81 VAL A C 1
ATOM 682 O O . VAL A 1 81 ? -5.738 13.792 -17.951 1.00 50.94 81 VAL A O 1
ATOM 685 N N . GLY A 1 82 ? -6.848 12.021 -18.782 1.00 38.00 82 GLY A N 1
ATOM 686 C CA . GLY A 1 82 ? -6.836 12.472 -20.172 1.00 38.00 82 GLY A CA 1
ATOM 687 C C . GLY A 1 82 ? -7.426 13.873 -20.352 1.00 38.00 82 GLY A C 1
ATOM 688 O O . GLY A 1 82 ? -8.564 14.133 -19.966 1.00 38.00 82 GLY A O 1
ATOM 689 N N . ALA A 1 83 ? -6.654 14.765 -20.975 1.00 39.47 83 ALA A N 1
ATOM 690 C CA . ALA A 1 83 ? -7.142 16.038 -21.496 1.00 39.47 83 ALA A CA 1
ATOM 691 C C . ALA A 1 83 ? -6.454 16.433 -22.819 1.00 39.47 83 ALA A C 1
ATOM 693 O O . ALA A 1 83 ? -6.254 17.614 -23.048 1.00 39.47 83 ALA A O 1
ATOM 694 N N . ASP A 1 84 ? -6.089 15.475 -23.679 1.00 35.47 84 ASP A N 1
ATOM 695 C CA . ASP A 1 84 ? -5.944 15.641 -25.139 1.00 35.47 84 ASP A CA 1
ATOM 696 C C . ASP A 1 84 ? -5.492 14.333 -25.819 1.00 35.47 84 ASP A C 1
ATOM 698 O O . ASP A 1 84 ? -4.786 13.504 -25.250 1.00 35.47 84 ASP A O 1
ATOM 702 N N . GLY A 1 85 ? -6.013 14.101 -27.027 1.00 46.41 85 GLY A N 1
ATOM 703 C CA . GLY A 1 85 ? -6.054 12.798 -27.688 1.00 46.41 85 GLY A CA 1
ATOM 704 C C . GLY A 1 85 ? -4.709 12.222 -28.143 1.00 46.41 85 GLY A C 1
ATOM 705 O O . GLY A 1 85 ? -3.964 12.843 -28.894 1.00 46.41 85 GLY A O 1
ATOM 706 N N . SER A 1 86 ? -4.481 10.959 -27.778 1.00 34.97 86 SER A N 1
ATOM 707 C CA . SER A 1 86 ? -3.700 9.982 -28.543 1.00 34.97 86 SER A CA 1
ATOM 708 C C . SER A 1 86 ? -4.159 8.582 -28.134 1.00 34.97 86 SER A C 1
ATOM 710 O O . SER A 1 86 ? -4.156 8.243 -26.953 1.00 34.97 86 SER A O 1
ATOM 712 N N . GLU A 1 87 ? -4.563 7.766 -29.106 1.00 38.53 87 GLU A N 1
ATOM 713 C CA . GLU A 1 87 ? -4.986 6.380 -28.901 1.00 38.53 87 GLU A CA 1
ATOM 714 C C . GLU A 1 87 ? -3.813 5.545 -28.365 1.00 38.53 87 GLU A C 1
ATOM 716 O O . GLU A 1 87 ? -2.817 5.326 -29.054 1.00 38.53 87 GLU A O 1
ATOM 721 N N . GLY A 1 88 ? -3.908 5.107 -27.107 1.00 35.22 88 GLY A N 1
ATOM 722 C CA . GLY A 1 88 ? -2.856 4.314 -26.477 1.00 35.22 88 GLY A CA 1
ATOM 723 C C . GLY A 1 88 ? -3.124 3.963 -25.016 1.00 35.22 88 GLY A C 1
ATOM 724 O O . GLY A 1 88 ? -2.432 4.463 -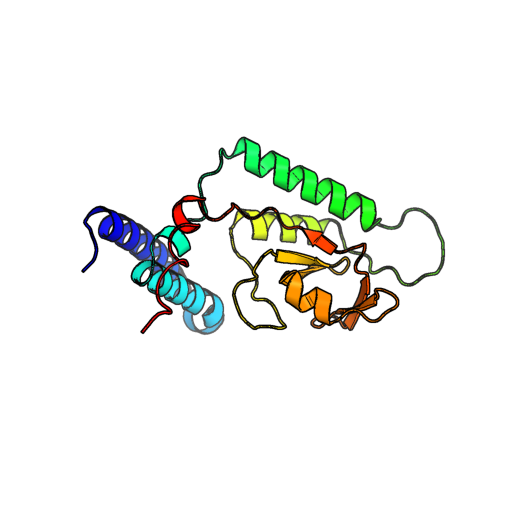24.142 1.00 35.22 88 GLY A O 1
ATOM 725 N N . GLY A 1 89 ? -4.119 3.105 -24.759 1.00 40.09 89 GLY A N 1
ATOM 726 C CA . GLY A 1 89 ? -4.152 2.128 -23.652 1.00 40.09 89 GLY A CA 1
ATOM 727 C C . GLY A 1 89 ? -3.839 2.556 -22.205 1.00 40.09 89 GLY A C 1
ATOM 728 O O . GLY A 1 89 ? -3.502 1.686 -21.405 1.00 40.09 89 GLY A O 1
ATOM 729 N N . GLY A 1 90 ? -3.921 3.838 -21.844 1.00 43.72 90 GLY A N 1
ATOM 730 C CA . GLY A 1 90 ? -3.752 4.298 -20.463 1.00 43.72 90 GLY A CA 1
ATOM 731 C C . GLY A 1 90 ? -4.992 3.983 -19.626 1.00 43.72 90 GLY A C 1
ATOM 732 O O . GLY A 1 90 ? -6.098 4.348 -20.008 1.00 43.72 90 GLY A O 1
ATOM 733 N N . SER A 1 91 ? -4.832 3.286 -18.499 1.00 50.00 91 SER A N 1
ATOM 734 C CA . SER A 1 91 ? -5.928 3.072 -17.553 1.00 50.00 91 SER A CA 1
ATOM 735 C C . SER A 1 91 ? -6.326 4.411 -16.933 1.00 50.00 91 SER A C 1
ATOM 737 O O . SER A 1 91 ? -5.533 4.983 -16.185 1.00 50.00 91 SER A O 1
ATOM 739 N N . ASP A 1 92 ? -7.531 4.901 -17.219 1.00 53.00 92 ASP A N 1
ATOM 740 C CA . ASP A 1 92 ? -8.084 6.094 -16.576 1.00 53.00 92 ASP A CA 1
ATOM 741 C C . ASP A 1 92 ? -8.235 5.849 -15.068 1.00 53.00 92 ASP A C 1
ATOM 743 O O . ASP A 1 92 ? -9.221 5.280 -14.591 1.00 53.00 92 ASP A O 1
ATOM 747 N N . VAL A 1 93 ? -7.240 6.261 -14.285 1.00 60.56 93 VAL A N 1
ATOM 748 C CA . VAL A 1 93 ? -7.335 6.217 -12.827 1.00 60.56 93 VAL A CA 1
ATOM 749 C C . VAL A 1 93 ? -8.081 7.468 -12.392 1.00 60.56 93 VAL A C 1
ATOM 751 O O . VAL A 1 93 ? -7.560 8.581 -12.461 1.00 60.56 93 VAL A O 1
ATOM 754 N N . SER A 1 94 ? -9.343 7.302 -11.998 1.00 63.50 94 SER A N 1
ATOM 755 C CA . SER A 1 94 ? -10.175 8.437 -11.591 1.00 63.50 94 SER A CA 1
ATOM 756 C C . SER A 1 94 ? -9.570 9.159 -10.380 1.00 63.50 94 SER A C 1
ATOM 758 O O . SER A 1 94 ? -9.054 8.512 -9.469 1.00 63.50 94 SER A O 1
ATOM 760 N N . ALA A 1 95 ? -9.697 10.489 -10.317 1.00 61.09 95 ALA A N 1
ATOM 761 C CA . ALA A 1 95 ? -9.276 11.277 -9.151 1.00 61.09 95 ALA A CA 1
ATOM 762 C C . ALA A 1 95 ? -9.856 10.725 -7.830 1.00 61.09 95 ALA A C 1
ATOM 764 O O . ALA A 1 95 ? -9.160 10.671 -6.822 1.00 61.09 95 ALA A O 1
ATOM 765 N N . LYS A 1 96 ? -11.083 10.185 -7.878 1.00 57.28 96 LYS A N 1
ATOM 766 C CA . LYS A 1 96 ? -11.748 9.514 -6.749 1.00 57.28 96 LYS A CA 1
ATOM 767 C C . LYS A 1 96 ? -11.010 8.272 -6.247 1.00 57.28 96 LYS A C 1
ATOM 769 O O . LYS A 1 96 ? -11.022 7.991 -5.055 1.00 57.28 96 LYS A O 1
ATOM 774 N N . PHE A 1 97 ? -10.379 7.516 -7.144 1.00 66.94 97 PHE A N 1
ATOM 775 C CA . PHE A 1 97 ? -9.584 6.349 -6.767 1.00 66.94 97 PHE A CA 1
ATOM 776 C C . PHE A 1 97 ? -8.313 6.777 -6.023 1.00 66.94 97 PHE A C 1
ATOM 778 O O . PHE A 1 97 ? -7.943 6.164 -5.028 1.00 66.94 97 PHE A O 1
ATOM 785 N N . VAL A 1 98 ? -7.675 7.864 -6.468 1.00 67.69 98 VAL A N 1
ATOM 786 C CA . VAL A 1 98 ? -6.475 8.410 -5.816 1.00 67.69 98 VAL A CA 1
ATOM 787 C C . VAL A 1 98 ? -6.806 9.002 -4.446 1.00 67.69 98 VAL A C 1
ATOM 789 O O . VAL A 1 98 ? -6.052 8.810 -3.498 1.00 67.69 98 VAL A O 1
ATOM 792 N N . GLU A 1 99 ? -7.944 9.683 -4.315 1.00 66.69 99 GLU A N 1
ATOM 793 C CA . GLU A 1 99 ? -8.440 10.164 -3.021 1.00 66.69 99 GLU A CA 1
ATOM 794 C C . GLU A 1 99 ? -8.677 9.005 -2.042 1.00 66.69 99 GLU A C 1
ATOM 796 O O . GLU A 1 99 ? -8.188 9.061 -0.914 1.00 66.69 99 GLU A O 1
ATOM 801 N N . GLY A 1 100 ? -9.334 7.924 -2.483 1.00 67.06 100 GLY A N 1
ATOM 802 C CA . GLY A 1 100 ? -9.532 6.721 -1.664 1.00 67.06 100 GLY A CA 1
ATOM 803 C C . GLY A 1 100 ? -8.212 6.074 -1.235 1.00 67.06 100 GLY A C 1
ATOM 804 O O . GLY A 1 100 ? -8.009 5.797 -0.058 1.00 67.06 100 GLY A O 1
ATOM 805 N N . LEU A 1 101 ? -7.264 5.949 -2.166 1.00 68.69 101 LEU A N 1
ATOM 806 C CA . LEU A 1 101 ? -5.912 5.454 -1.902 1.00 68.69 101 LEU A CA 1
ATOM 807 C C . LEU A 1 101 ? -5.207 6.273 -0.805 1.00 68.69 101 LEU A C 1
ATOM 809 O O . LEU A 1 101 ? -4.595 5.727 0.108 1.00 68.69 101 LEU A O 1
ATOM 813 N N . VAL A 1 102 ? -5.304 7.601 -0.881 1.00 68.50 102 VAL A N 1
ATOM 814 C CA . VAL A 1 102 ? -4.733 8.526 0.107 1.00 68.50 102 VAL A CA 1
ATOM 815 C C . VAL A 1 102 ? -5.414 8.384 1.468 1.00 68.50 102 VAL A C 1
ATOM 817 O O . VAL A 1 102 ? -4.734 8.431 2.493 1.00 68.50 102 VAL A O 1
ATOM 820 N N . GLU A 1 103 ? -6.732 8.199 1.507 1.00 67.06 103 GLU A N 1
ATOM 821 C CA . GLU A 1 103 ? -7.449 7.948 2.757 1.00 67.06 103 GLU A CA 1
ATOM 822 C C . GLU A 1 103 ? -7.038 6.633 3.421 1.00 67.06 103 GLU A C 1
ATOM 824 O O . GLU A 1 103 ? -6.835 6.607 4.635 1.00 67.06 103 GLU A O 1
ATOM 829 N N . ASP A 1 104 ? -6.888 5.560 2.650 1.00 68.06 104 ASP A N 1
ATOM 830 C CA . ASP A 1 104 ? -6.499 4.246 3.169 1.00 68.06 104 ASP A CA 1
ATOM 831 C C . ASP A 1 104 ? -5.074 4.286 3.742 1.00 68.06 104 ASP A C 1
ATOM 833 O O . ASP A 1 104 ? -4.806 3.765 4.831 1.00 68.06 104 ASP A O 1
ATOM 837 N N . LEU A 1 105 ? -4.182 5.042 3.087 1.00 65.12 105 LEU A N 1
ATOM 838 C CA . LEU A 1 105 ? -2.852 5.356 3.610 1.00 65.12 105 LEU A CA 1
ATOM 839 C C . LEU A 1 105 ? -2.903 6.151 4.923 1.00 65.12 105 LEU A C 1
ATOM 841 O O . LEU A 1 105 ? -2.156 5.832 5.849 1.00 65.12 105 LEU A O 1
ATOM 845 N N . LYS A 1 106 ? -3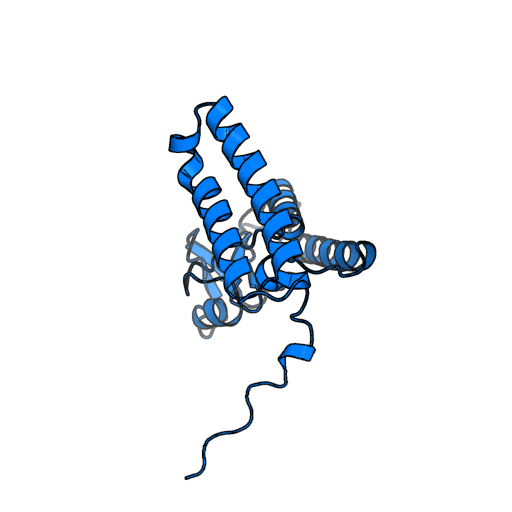.797 7.143 5.054 1.00 61.00 106 LYS A N 1
ATOM 846 C CA . LYS A 1 106 ? -3.987 7.892 6.317 1.00 61.00 106 LYS A CA 1
ATOM 847 C C . LYS A 1 106 ? -4.522 7.019 7.445 1.00 61.00 106 LYS A C 1
ATOM 849 O O . LYS A 1 106 ? -4.157 7.223 8.600 1.00 61.00 106 LYS A O 1
ATOM 854 N N . LYS A 1 107 ? -5.395 6.062 7.128 1.00 64.56 107 LYS A N 1
ATOM 855 C CA . LYS A 1 107 ? -5.976 5.130 8.106 1.00 64.56 107 LYS A CA 1
ATOM 856 C C . LYS A 1 107 ? -4.968 4.076 8.580 1.00 64.56 107 LYS A C 1
ATOM 858 O O . LYS A 1 107 ? -5.250 3.374 9.551 1.00 64.56 107 LYS A O 1
ATOM 863 N N . GLY A 1 108 ? -3.799 3.982 7.935 1.00 56.50 108 GLY A N 1
ATOM 864 C CA . GLY A 1 108 ? -2.815 2.933 8.199 1.00 56.50 108 GLY A CA 1
ATOM 865 C C . GLY A 1 108 ? -3.320 1.551 7.782 1.00 56.50 108 GLY A C 1
ATOM 866 O O . GLY A 1 108 ? -2.877 0.543 8.324 1.00 56.50 108 GLY A O 1
ATOM 867 N N . GLU A 1 109 ? -4.280 1.497 6.858 1.00 57.38 109 GLU A N 1
ATOM 868 C CA . GLU A 1 109 ? -4.833 0.256 6.327 1.00 57.38 109 GLU A CA 1
ATOM 869 C C . GLU A 1 109 ? -4.006 -0.159 5.109 1.00 57.38 109 GLU A C 1
ATOM 871 O O . GLU A 1 109 ? -4.368 0.081 3.961 1.00 57.38 109 GLU A O 1
ATOM 876 N N . THR A 1 110 ? -2.836 -0.752 5.354 1.00 59.41 110 THR A N 1
ATOM 877 C CA . THR A 1 110 ? -2.034 -1.346 4.280 1.00 59.41 110 THR A CA 1
ATOM 878 C C . THR A 1 110 ? -2.712 -2.617 3.780 1.00 59.41 110 THR A C 1
ATOM 880 O O . THR A 1 110 ? -2.838 -3.583 4.531 1.00 59.41 110 THR A O 1
ATOM 883 N N . GLN A 1 111 ? -3.132 -2.618 2.515 1.00 66.69 111 GLN A N 1
ATOM 884 C CA . GLN A 1 111 ? -3.601 -3.826 1.834 1.00 66.69 111 GLN A CA 1
ATOM 885 C C . GLN A 1 111 ? -2.440 -4.834 1.720 1.00 66.69 111 GLN A C 1
ATOM 887 O O . GLN A 1 111 ? -1.299 -4.426 1.489 1.00 66.69 111 GLN A O 1
ATOM 892 N N . GLU A 1 112 ? -2.712 -6.129 1.897 1.00 81.12 112 GLU A N 1
ATOM 893 C CA . GLU A 1 112 ? -1.708 -7.196 1.760 1.00 81.12 112 GLU A CA 1
ATOM 894 C C . GLU A 1 112 ? -1.102 -7.198 0.352 1.00 81.12 112 GLU A C 1
ATOM 896 O O . GLU A 1 112 ? -1.773 -6.893 -0.641 1.00 81.12 112 GLU A O 1
ATOM 901 N N . CYS A 1 113 ? 0.179 -7.549 0.237 1.00 84.12 113 CYS A N 1
ATOM 902 C CA . CYS A 1 113 ? 0.779 -7.700 -1.079 1.00 84.12 113 CYS A CA 1
ATOM 903 C C . CYS A 1 113 ? 0.205 -8.955 -1.757 1.00 84.12 113 CYS A C 1
ATOM 905 O O . CYS A 1 113 ? 0.348 -10.049 -1.217 1.00 84.12 113 CYS A O 1
ATOM 907 N N . PRO A 1 114 ? -0.343 -8.867 -2.983 1.00 89.12 114 PRO A N 1
ATOM 908 C CA . PRO A 1 114 ? -0.950 -10.015 -3.666 1.00 89.12 114 PRO A CA 1
ATOM 909 C C . PRO A 1 114 ? 0.067 -11.079 -4.122 1.00 89.12 114 PRO A C 1
ATOM 911 O O . PRO A 1 114 ? -0.325 -12.076 -4.721 1.00 89.12 114 PRO A O 1
ATOM 914 N N . ILE A 1 115 ? 1.366 -10.848 -3.907 1.00 90.12 115 ILE A N 1
ATOM 915 C CA . ILE A 1 115 ? 2.453 -11.733 -4.341 1.00 90.12 115 ILE A CA 1
ATOM 916 C C . ILE A 1 115 ? 2.974 -12.550 -3.162 1.00 90.12 115 ILE A C 1
ATOM 918 O O . ILE A 1 115 ? 2.990 -13.773 -3.243 1.00 90.12 115 ILE A O 1
ATOM 922 N N . CYS A 1 116 ? 3.388 -11.889 -2.076 1.00 87.31 116 CYS A N 1
ATOM 923 C CA . CYS A 1 116 ? 3.879 -12.578 -0.881 1.00 87.31 116 CYS A CA 1
ATOM 924 C C . CYS A 1 116 ? 2.783 -12.876 0.147 1.00 87.31 116 CYS A C 1
ATOM 926 O O . CYS A 1 116 ? 3.017 -13.679 1.037 1.00 87.31 116 CYS A O 1
ATOM 928 N N . LEU A 1 117 ? 1.594 -12.279 0.000 1.00 84.81 117 LEU A N 1
ATOM 929 C CA . LEU A 1 117 ? 0.449 -12.435 0.907 1.00 84.81 117 LEU A CA 1
ATOM 930 C C . LEU A 1 117 ? 0.720 -11.951 2.341 1.00 84.81 117 LEU A C 1
ATOM 932 O O . LEU A 1 117 ? 0.029 -12.352 3.268 1.00 84.81 117 LEU A O 1
ATOM 936 N N . ASP A 1 118 ? 1.697 -11.056 2.496 1.00 79.81 118 ASP A N 1
ATOM 937 C CA . ASP A 1 118 ? 2.069 -10.429 3.764 1.00 79.81 118 ASP A CA 1
ATOM 938 C C . ASP A 1 118 ? 1.892 -8.904 3.704 1.00 79.81 118 ASP A C 1
ATOM 940 O O . ASP A 1 118 ? 1.647 -8.306 2.644 1.00 79.81 118 ASP A O 1
ATOM 944 N N . ALA A 1 119 ? 2.047 -8.258 4.864 1.00 76.38 119 ALA A N 1
ATOM 945 C CA . ALA A 1 119 ? 2.144 -6.807 4.964 1.00 76.38 119 ALA A CA 1
ATOM 946 C C . ALA A 1 119 ? 3.277 -6.289 4.051 1.00 76.38 119 ALA A C 1
ATOM 948 O O . ALA A 1 119 ? 4.409 -6.764 4.167 1.00 76.38 119 ALA A O 1
ATOM 949 N N . PRO A 1 120 ? 3.013 -5.323 3.150 1.00 77.88 120 PRO A N 1
ATOM 950 C CA . PRO A 1 120 ? 4.014 -4.923 2.176 1.00 77.88 120 PRO A CA 1
ATOM 951 C C . PRO A 1 120 ? 5.271 -4.310 2.802 1.00 77.88 120 PRO A C 1
ATOM 953 O O . PRO A 1 120 ? 5.203 -3.277 3.471 1.00 77.88 120 PRO A O 1
ATOM 956 N N . GLU A 1 121 ? 6.436 -4.883 2.500 1.00 78.31 121 GLU A N 1
ATOM 957 C CA . GLU A 1 121 ? 7.726 -4.267 2.805 1.00 78.31 121 GLU A CA 1
ATOM 958 C C . GLU A 1 121 ? 8.101 -3.271 1.696 1.00 78.31 121 GLU A C 1
ATOM 960 O O . GLU A 1 121 ? 8.064 -3.592 0.502 1.00 78.31 121 GLU A O 1
ATOM 965 N N . TYR A 1 122 ? 8.422 -2.031 2.082 1.00 80.50 122 TYR A N 1
ATOM 966 C CA . TYR A 1 122 ? 8.613 -0.901 1.161 1.00 80.50 122 TYR A CA 1
ATOM 967 C C . TYR A 1 122 ? 7.473 -0.781 0.127 1.00 80.50 122 TYR A C 1
ATOM 969 O O . TYR A 1 122 ? 7.706 -0.981 -1.072 1.00 80.50 122 TYR A O 1
ATOM 977 N N . PRO A 1 123 ? 6.237 -0.472 0.562 1.00 84.12 123 PRO A N 1
ATOM 978 C CA . PRO A 1 123 ? 5.072 -0.489 -0.311 1.00 84.12 123 PRO A CA 1
ATOM 979 C C . PRO A 1 123 ? 5.208 0.462 -1.498 1.00 84.12 123 PRO A C 1
ATOM 981 O O . PRO A 1 123 ? 5.627 1.619 -1.376 1.00 84.12 123 PRO A O 1
ATOM 984 N N . VAL A 1 124 ? 4.776 -0.027 -2.654 1.00 87.44 124 VAL A N 1
ATOM 985 C CA . VAL A 1 124 ? 4.630 0.752 -3.880 1.00 87.44 124 VAL A CA 1
ATOM 986 C C . VAL A 1 124 ? 3.233 0.573 -4.452 1.00 87.44 124 VAL A C 1
ATOM 988 O O . VAL A 1 124 ? 2.631 -0.493 -4.334 1.00 87.44 124 VAL A O 1
ATOM 991 N N . VAL A 1 125 ? 2.735 1.616 -5.103 1.00 87.00 125 VAL A N 1
ATOM 992 C CA . VAL A 1 125 ? 1.504 1.582 -5.892 1.00 87.00 125 VAL A CA 1
ATOM 993 C C . VAL A 1 125 ? 1.891 1.624 -7.360 1.00 87.00 125 VAL A C 1
ATOM 995 O O . VAL A 1 125 ? 2.694 2.462 -7.768 1.00 87.00 125 VAL A O 1
ATOM 998 N N . ALA A 1 126 ? 1.356 0.709 -8.160 1.00 88.81 126 ALA A N 1
ATOM 999 C CA . ALA A 1 126 ? 1.525 0.753 -9.607 1.00 88.81 126 ALA A CA 1
ATOM 1000 C C . ALA A 1 126 ? 0.607 1.808 -10.241 1.00 88.81 126 ALA A C 1
ATOM 1002 O O . ALA A 1 126 ? -0.388 2.213 -9.650 1.00 88.81 126 ALA A O 1
ATOM 1003 N N . GLN A 1 127 ? 0.876 2.204 -11.486 1.00 84.12 127 GLN A N 1
ATOM 1004 C CA . GLN A 1 127 ? 0.017 3.143 -12.226 1.00 84.12 127 GLN A CA 1
ATOM 1005 C C . GLN A 1 127 ? -1.459 2.733 -12.325 1.00 84.12 127 GLN A C 1
ATOM 1007 O O . GLN A 1 127 ? -2.299 3.591 -12.523 1.00 84.12 127 GLN A O 1
ATOM 1012 N N . CYS A 1 128 ? -1.783 1.447 -12.172 1.00 80.94 128 CYS A N 1
ATOM 1013 C CA . CYS A 1 128 ? -3.157 0.942 -12.130 1.00 80.94 128 CYS A CA 1
ATOM 1014 C C . CYS A 1 128 ? -3.798 1.011 -10.733 1.00 80.94 128 CYS A C 1
ATOM 1016 O O . CYS A 1 128 ? -4.878 0.462 -10.530 1.00 80.94 128 CYS A O 1
ATOM 1018 N N . GLY A 1 129 ? -3.112 1.597 -9.746 1.00 78.81 129 GLY A N 1
ATOM 1019 C CA . GLY A 1 129 ? -3.635 1.803 -8.398 1.00 78.81 129 GLY A CA 1
ATOM 1020 C C . GLY A 1 129 ? -3.444 0.655 -7.404 1.00 78.81 129 GLY A C 1
ATOM 1021 O O . GLY A 1 129 ? -3.886 0.758 -6.267 1.00 78.81 129 GLY A O 1
ATOM 1022 N N . HIS A 1 130 ? -2.788 -0.433 -7.804 1.00 86.38 130 HIS A N 1
ATOM 1023 C CA . HIS A 1 130 ? -2.641 -1.633 -6.978 1.00 86.38 130 HIS A CA 1
ATOM 1024 C C . HIS A 1 130 ? -1.314 -1.677 -6.208 1.00 86.38 130 HIS A C 1
ATOM 1026 O O . HIS A 1 130 ? -0.274 -1.282 -6.744 1.00 86.38 130 HIS A O 1
ATOM 1032 N N . TYR A 1 131 ? -1.367 -2.185 -4.973 1.00 86.50 131 TYR A N 1
ATOM 1033 C CA . TYR A 1 131 ? -0.255 -2.227 -4.019 1.00 86.50 131 TYR A CA 1
ATOM 1034 C C . TYR A 1 131 ? 0.608 -3.481 -4.141 1.00 86.50 131 TYR A C 1
ATOM 1036 O O . TYR A 1 131 ? 0.102 -4.580 -4.363 1.00 86.50 131 TYR A O 1
ATOM 1044 N N . TYR A 1 132 ? 1.911 -3.316 -3.913 1.00 89.06 132 TYR A N 1
ATOM 1045 C CA . TYR A 1 132 ? 2.890 -4.399 -3.860 1.00 89.06 132 TYR A CA 1
ATOM 1046 C C . TYR A 1 132 ? 4.034 -4.070 -2.893 1.00 89.06 132 TYR A C 1
ATOM 1048 O O . TYR A 1 132 ? 4.305 -2.896 -2.635 1.00 89.06 132 TYR A O 1
ATOM 1056 N N . CYS A 1 133 ? 4.774 -5.085 -2.432 1.00 89.62 133 CYS A N 1
ATOM 1057 C CA . CYS A 1 133 ? 6.149 -4.872 -1.967 1.00 89.62 133 CYS A CA 1
ATOM 1058 C C . CYS A 1 133 ? 7.006 -4.427 -3.154 1.00 89.62 133 CYS A C 1
ATOM 1060 O O . CYS A 1 133 ? 6.841 -4.962 -4.257 1.00 89.62 133 CYS A O 1
ATOM 1062 N N . ARG A 1 134 ? 7.965 -3.522 -2.929 1.00 89.44 134 ARG A N 1
ATOM 1063 C CA . ARG A 1 134 ? 8.907 -3.091 -3.976 1.00 89.44 134 ARG A CA 1
ATOM 1064 C C . ARG A 1 134 ? 9.584 -4.286 -4.651 1.00 89.44 134 ARG A C 1
ATOM 1066 O O . ARG A 1 134 ? 9.588 -4.362 -5.872 1.00 89.44 134 ARG A O 1
ATOM 1073 N N . GLU A 1 135 ? 10.119 -5.217 -3.867 1.00 90.38 135 GLU A N 1
ATOM 1074 C CA . GLU A 1 135 ? 10.845 -6.372 -4.407 1.00 90.38 135 GLU A CA 1
ATOM 1075 C C . GLU A 1 135 ? 9.922 -7.347 -5.141 1.00 90.38 135 GLU A C 1
ATOM 1077 O O . GLU A 1 135 ? 10.251 -7.802 -6.234 1.00 90.38 135 GLU A O 1
ATOM 1082 N N . CYS A 1 136 ? 8.727 -7.592 -4.598 1.00 93.94 136 CYS A N 1
ATOM 1083 C CA . CYS A 1 136 ? 7.765 -8.506 -5.207 1.00 93.94 136 CYS A CA 1
ATOM 1084 C C . CYS A 1 136 ? 7.328 -8.038 -6.601 1.00 93.94 136 CYS A C 1
ATOM 1086 O O . CYS A 1 136 ? 7.304 -8.838 -7.534 1.00 93.94 136 CYS A O 1
ATOM 1088 N N . VAL A 1 137 ? 7.009 -6.747 -6.769 1.00 93.94 137 VAL A N 1
ATOM 1089 C CA . VAL A 1 137 ? 6.650 -6.224 -8.098 1.00 93.94 137 VAL A CA 1
ATOM 1090 C C . VAL A 1 137 ? 7.864 -6.118 -9.017 1.00 93.94 137 VAL A C 1
ATOM 1092 O O . VAL A 1 137 ? 7.730 -6.364 -10.213 1.00 93.94 137 VAL A O 1
ATOM 1095 N N . SER A 1 138 ? 9.057 -5.824 -8.481 1.00 93.25 138 SER A N 1
ATOM 1096 C CA . SER A 1 138 ? 10.294 -5.806 -9.270 1.00 93.25 138 SER A CA 1
ATOM 1097 C C . SER A 1 138 ? 10.544 -7.140 -9.972 1.00 93.25 138 SER A C 1
ATOM 1099 O O . SER A 1 138 ? 10.902 -7.145 -11.147 1.00 93.25 138 SER A O 1
ATOM 1101 N N . SER A 1 139 ? 10.289 -8.264 -9.296 1.00 92.94 139 SER A N 1
ATOM 1102 C CA . SER A 1 139 ? 10.436 -9.606 -9.875 1.00 92.94 139 SER A CA 1
ATOM 1103 C C . SER A 1 139 ? 9.438 -9.924 -10.995 1.00 92.94 139 SER A C 1
ATOM 1105 O O . SER A 1 139 ? 9.638 -10.895 -11.720 1.00 92.94 139 SER A O 1
ATOM 1107 N N . MET A 1 140 ? 8.367 -9.139 -11.154 1.00 93.81 140 MET A N 1
ATOM 1108 C CA . MET A 1 140 ? 7.390 -9.343 -12.228 1.00 93.81 140 MET A CA 1
ATOM 1109 C C . MET A 1 140 ? 7.830 -8.736 -13.562 1.00 93.81 140 MET A C 1
ATOM 1111 O O . MET A 1 140 ? 7.330 -9.152 -14.611 1.00 93.81 140 MET A O 1
ATOM 1115 N N . PHE A 1 141 ? 8.689 -7.713 -13.538 1.00 95.62 141 PHE A N 1
ATOM 1116 C CA . PHE A 1 141 ? 9.082 -6.998 -14.748 1.00 95.62 141 PHE A CA 1
ATOM 1117 C C . PHE A 1 141 ? 10.003 -7.841 -15.621 1.00 95.62 141 PHE A C 1
ATOM 1119 O O . PHE A 1 141 ? 10.938 -8.485 -15.153 1.00 95.62 141 PHE A O 1
ATOM 1126 N N . ASN A 1 142 ? 9.754 -7.793 -16.925 1.00 93.56 142 ASN A N 1
ATOM 1127 C CA . ASN A 1 142 ? 10.675 -8.343 -17.911 1.00 93.56 142 ASN A CA 1
ATOM 1128 C C . ASN A 1 142 ? 11.848 -7.385 -18.190 1.00 93.56 142 ASN A C 1
ATOM 1130 O O . ASN A 1 142 ? 11.885 -6.253 -17.710 1.00 93.56 142 ASN A O 1
ATOM 1134 N N . GLU A 1 143 ? 12.768 -7.805 -19.061 1.00 93.50 143 GLU A N 1
ATOM 1135 C CA . GLU A 1 143 ? 13.928 -7.006 -19.495 1.00 93.50 143 GLU A CA 1
ATOM 1136 C C . GLU A 1 143 ? 13.560 -5.648 -20.121 1.00 93.50 143 GLU A C 1
ATOM 1138 O O . GLU A 1 143 ? 14.387 -4.743 -20.190 1.00 93.50 143 GLU A O 1
ATOM 1143 N N . ARG A 1 144 ? 12.313 -5.482 -20.581 1.00 91.50 144 ARG A N 1
ATOM 1144 C CA . ARG A 1 144 ? 11.796 -4.228 -21.150 1.00 91.50 144 ARG A CA 1
ATOM 1145 C C . ARG A 1 144 ? 11.129 -3.330 -20.100 1.00 91.50 144 ARG A C 1
ATOM 1147 O O . ARG A 1 144 ? 10.577 -2.293 -20.465 1.00 91.50 144 ARG A O 1
ATOM 1154 N N . GLY A 1 145 ? 11.147 -3.718 -18.825 1.00 91.00 145 GLY A N 1
ATOM 1155 C CA . GLY A 1 145 ? 10.630 -2.926 -17.709 1.00 91.00 145 GLY A CA 1
ATOM 1156 C C . GLY A 1 145 ? 9.103 -2.849 -17.627 1.00 91.00 145 GLY A C 1
ATOM 1157 O O . GLY A 1 145 ? 8.582 -1.862 -17.102 1.00 91.00 145 GLY A O 1
ATOM 1158 N N . TRP A 1 146 ? 8.377 -3.844 -18.157 1.00 94.19 146 TRP A N 1
ATOM 1159 C CA . TRP A 1 146 ? 6.914 -3.936 -18.035 1.00 94.19 146 TRP A CA 1
ATOM 1160 C C . TRP A 1 146 ? 6.445 -5.319 -17.566 1.00 94.19 146 TRP A C 1
ATOM 1162 O O . TRP A 1 146 ? 7.131 -6.324 -17.762 1.00 94.19 146 TRP A O 1
ATOM 1172 N N . ALA A 1 147 ? 5.285 -5.350 -16.914 1.00 94.50 147 ALA A N 1
ATOM 1173 C CA . ALA A 1 147 ? 4.625 -6.547 -16.395 1.00 94.50 147 ALA A CA 1
ATOM 1174 C C . ALA A 1 147 ? 3.102 -6.382 -16.454 1.00 94.50 147 ALA A C 1
ATOM 1176 O O . ALA A 1 147 ? 2.607 -5.276 -16.659 1.00 94.50 147 ALA A O 1
ATOM 1177 N N . ARG A 1 148 ? 2.348 -7.461 -16.215 1.00 94.81 148 ARG A N 1
ATOM 1178 C CA . ARG A 1 148 ? 0.898 -7.372 -15.986 1.00 94.81 148 ARG A CA 1
ATOM 1179 C C . ARG A 1 148 ? 0.596 -7.370 -14.498 1.00 94.81 148 ARG A C 1
ATOM 1181 O O . ARG A 1 148 ? 1.059 -8.251 -13.784 1.00 94.81 148 ARG A O 1
ATOM 1188 N N . CYS A 1 149 ? -0.226 -6.428 -14.052 1.00 91.12 149 CYS A N 1
ATOM 1189 C CA . CYS A 1 149 ? -0.713 -6.349 -12.678 1.00 91.12 149 CYS A CA 1
ATOM 1190 C C . CYS A 1 149 ? -1.361 -7.675 -12.234 1.00 91.12 149 CYS A C 1
ATOM 1192 O O . CYS A 1 149 ? -2.236 -8.197 -12.925 1.00 91.12 149 CYS A O 1
ATOM 1194 N N . ALA A 1 150 ? -0.984 -8.192 -11.062 1.00 91.38 150 ALA A N 1
ATOM 1195 C CA . ALA A 1 150 ? -1.521 -9.443 -10.520 1.00 91.38 150 ALA A CA 1
ATOM 1196 C C . ALA A 1 150 ? -3.020 -9.353 -10.174 1.00 91.38 150 ALA A C 1
ATOM 1198 O O . ALA A 1 150 ? -3.701 -10.373 -10.122 1.00 91.38 150 ALA A O 1
ATOM 1199 N N . ILE A 1 151 ? -3.536 -8.134 -9.978 1.00 88.81 151 ILE A N 1
ATOM 1200 C CA . ILE A 1 151 ? -4.919 -7.895 -9.555 1.00 88.81 151 ILE A CA 1
ATOM 1201 C C . ILE A 1 151 ? -5.828 -7.588 -10.752 1.00 88.81 151 ILE A C 1
ATOM 1203 O O . ILE A 1 151 ? -6.812 -8.284 -10.979 1.00 88.81 151 ILE A O 1
ATOM 1207 N N . CYS A 1 152 ? -5.490 -6.580 -11.563 1.00 85.00 152 CYS A N 1
ATOM 1208 C CA . CYS A 1 152 ? -6.344 -6.132 -12.675 1.00 85.00 152 CYS A CA 1
ATOM 1209 C C . CYS A 1 152 ? -5.823 -6.492 -14.073 1.00 85.00 152 CYS A C 1
ATOM 1211 O O . CYS A 1 152 ? -6.474 -6.172 -15.064 1.00 85.00 152 CYS A O 1
ATOM 1213 N N . ARG A 1 153 ? -4.656 -7.144 -14.175 1.00 89.81 153 ARG A N 1
ATOM 1214 C CA . ARG A 1 153 ? -4.011 -7.574 -15.435 1.00 89.81 153 ARG A CA 1
ATOM 1215 C C . ARG A 1 153 ? -3.634 -6.462 -16.417 1.00 89.81 153 ARG A C 1
ATOM 1217 O O . ARG A 1 153 ? -3.161 -6.776 -17.505 1.00 89.81 153 ARG A O 1
ATOM 1224 N N . GLN A 1 154 ? -3.794 -5.198 -16.035 1.00 85.25 154 GLN A N 1
ATOM 1225 C CA . GLN A 1 154 ? -3.318 -4.052 -16.808 1.00 85.25 154 GLN A CA 1
ATOM 1226 C C . GLN A 1 154 ? -1.790 -4.027 -16.864 1.00 85.25 154 GLN A C 1
ATOM 1228 O O . GLN A 1 154 ? -1.123 -4.467 -15.920 1.00 85.25 154 GLN A O 1
ATOM 1233 N N . ASP A 1 155 ? -1.253 -3.477 -17.950 1.00 91.50 155 ASP A N 1
ATOM 1234 C CA . ASP A 1 155 ? 0.183 -3.280 -18.094 1.00 91.50 155 ASP A CA 1
ATOM 1235 C C . ASP A 1 155 ? 0.672 -2.234 -17.083 1.00 91.50 155 ASP A C 1
ATOM 1237 O O . ASP A 1 155 ? 0.113 -1.142 -16.936 1.00 91.50 155 ASP A O 1
ATOM 1241 N N . ILE A 1 156 ? 1.725 -2.599 -16.362 1.00 92.62 156 ILE A N 1
ATOM 1242 C CA . ILE A 1 156 ? 2.422 -1.764 -15.389 1.00 92.62 156 ILE A CA 1
ATOM 1243 C C . ILE A 1 156 ? 3.883 -1.635 -15.811 1.00 92.62 156 ILE A C 1
ATOM 1245 O O . ILE A 1 156 ? 4.460 -2.564 -16.378 1.00 92.62 156 ILE A O 1
ATOM 1249 N N . TYR A 1 157 ? 4.490 -0.487 -15.519 1.00 90.06 157 TYR A N 1
ATOM 1250 C CA . TYR A 1 157 ? 5.873 -0.188 -15.890 1.00 90.06 157 TYR A CA 1
ATOM 1251 C C . TYR A 1 157 ? 6.686 0.177 -14.651 1.00 90.06 157 TYR A C 1
ATOM 1253 O O . TYR A 1 157 ? 6.201 0.927 -13.805 1.00 90.06 157 TYR A O 1
ATOM 1261 N N . ASP A 1 158 ? 7.935 -0.282 -14.585 1.00 89.94 158 ASP A N 1
ATOM 1262 C CA . ASP A 1 158 ? 8.842 -0.048 -13.447 1.00 89.94 158 ASP A CA 1
ATOM 1263 C C . ASP A 1 158 ? 9.013 1.452 -13.137 1.00 89.94 158 ASP A C 1
ATOM 1265 O O . ASP A 1 158 ? 8.879 1.916 -12.004 1.00 89.94 158 ASP A O 1
ATOM 1269 N N . LYS A 1 159 ? 9.152 2.265 -14.190 1.00 87.19 159 LYS A N 1
ATOM 1270 C CA . LYS A 1 159 ? 9.231 3.736 -14.103 1.00 87.19 159 LYS A CA 1
ATOM 1271 C C . LYS A 1 159 ? 7.991 4.423 -13.503 1.00 87.19 159 LYS A C 1
ATOM 1273 O O . LYS A 1 159 ? 8.071 5.597 -13.130 1.00 87.19 159 LYS A O 1
ATOM 1278 N N . ASN A 1 160 ? 6.866 3.710 -13.429 1.00 86.94 160 ASN A N 1
ATOM 1279 C CA . ASN A 1 160 ? 5.575 4.185 -12.935 1.00 86.94 160 ASN A CA 1
ATOM 1280 C C . ASN A 1 160 ? 5.145 3.437 -11.659 1.00 86.94 160 ASN A C 1
ATOM 1282 O O . ASN A 1 160 ? 3.956 3.203 -11.427 1.00 86.94 160 ASN A O 1
ATOM 1286 N N . LEU A 1 161 ? 6.125 3.055 -10.836 1.00 87.88 161 LEU A N 1
ATOM 1287 C CA . LEU A 1 161 ? 5.912 2.645 -9.455 1.00 87.88 161 LEU A CA 1
ATOM 1288 C C . LEU A 1 161 ? 6.066 3.835 -8.509 1.00 87.88 161 LEU A C 1
ATOM 1290 O O . LEU A 1 161 ? 7.081 4.537 -8.500 1.00 87.88 161 LEU A O 1
ATOM 1294 N N . PHE A 1 162 ? 5.057 4.039 -7.674 1.00 85.69 162 PHE A N 1
ATOM 1295 C CA . PHE A 1 162 ? 4.971 5.160 -6.753 1.00 85.69 162 PHE A CA 1
ATOM 1296 C C . PHE A 1 162 ? 5.206 4.662 -5.334 1.00 85.69 162 PHE A C 1
ATOM 1298 O O . PHE A 1 162 ? 4.428 3.870 -4.811 1.00 85.69 162 PHE A O 1
ATOM 1305 N N . LYS A 1 163 ? 6.295 5.115 -4.709 1.00 85.62 163 LYS A N 1
ATOM 1306 C CA . LYS A 1 163 ? 6.616 4.768 -3.320 1.00 85.62 163 LYS A CA 1
ATOM 1307 C C . LYS A 1 163 ? 5.561 5.341 -2.389 1.00 85.62 163 LYS A C 1
ATOM 1309 O O . LYS A 1 163 ? 5.312 6.543 -2.420 1.00 85.62 163 LYS A O 1
ATOM 1314 N N . VAL A 1 164 ? 4.996 4.493 -1.547 1.00 80.62 164 VAL A N 1
ATOM 1315 C CA . VAL A 1 164 ? 4.065 4.917 -0.510 1.00 80.62 164 VAL A CA 1
ATOM 1316 C C . VAL A 1 164 ? 4.860 5.512 0.654 1.00 80.62 164 VAL A C 1
ATOM 1318 O O . VAL A 1 164 ? 5.805 4.869 1.122 1.00 80.62 164 VAL A O 1
ATOM 1321 N N . PRO A 1 165 ? 4.495 6.705 1.156 1.00 70.75 165 PRO A N 1
ATOM 1322 C CA . PRO A 1 165 ? 5.048 7.227 2.396 1.00 70.75 165 PRO A CA 1
ATOM 1323 C C . PRO A 1 165 ? 4.589 6.355 3.567 1.00 70.75 165 PRO A C 1
ATOM 1325 O O . PRO A 1 165 ? 3.497 6.525 4.105 1.00 70.75 165 PRO A O 1
ATOM 1328 N N . VAL A 1 166 ? 5.417 5.387 3.951 1.00 64.44 166 VAL A N 1
ATOM 1329 C CA . VAL A 1 166 ? 5.254 4.666 5.213 1.00 64.44 166 VAL A CA 1
ATOM 1330 C C . VAL A 1 166 ? 6.048 5.371 6.306 1.00 64.44 166 VAL A C 1
ATOM 1332 O O . VAL A 1 166 ? 7.169 5.829 6.058 1.00 64.44 166 VAL A O 1
ATOM 1335 N N . PRO A 1 167 ? 5.518 5.469 7.534 1.00 52.66 167 PRO A N 1
ATOM 1336 C CA . PRO A 1 167 ? 6.341 5.842 8.669 1.00 52.66 167 PRO A CA 1
ATOM 1337 C C . PRO A 1 167 ? 7.446 4.792 8.819 1.00 52.66 167 PRO A C 1
ATOM 1339 O O . PRO A 1 167 ? 7.143 3.615 9.017 1.00 52.66 167 PRO A O 1
ATOM 1342 N N . GLU A 1 168 ? 8.716 5.192 8.715 1.00 45.59 168 GLU A N 1
ATOM 1343 C CA . GLU A 1 168 ? 9.820 4.248 8.906 1.00 45.59 168 GLU A CA 1
ATOM 1344 C C . GLU A 1 168 ? 9.683 3.528 10.260 1.00 45.59 168 GLU A C 1
ATOM 1346 O O . GLU A 1 168 ? 9.308 4.158 11.261 1.00 45.59 168 GLU A O 1
ATOM 1351 N N . PRO A 1 169 ? 10.004 2.220 10.332 1.00 42.84 169 PRO A N 1
ATOM 1352 C CA . PRO A 1 169 ? 10.482 1.585 11.554 1.00 42.84 169 PRO A CA 1
ATOM 1353 C C . PRO A 1 169 ? 11.500 2.501 12.243 1.00 42.84 169 PRO A C 1
ATOM 1355 O O . PRO A 1 169 ? 12.484 2.896 11.630 1.00 42.84 169 PRO A O 1
ATOM 1358 N N . ASN A 1 170 ? 11.258 2.861 13.505 1.00 35.34 170 ASN A N 1
ATOM 1359 C CA . ASN A 1 170 ? 12.168 3.656 14.322 1.00 35.34 170 ASN A CA 1
ATOM 1360 C C . ASN A 1 170 ? 13.552 2.988 14.231 1.00 35.34 170 ASN A C 1
ATOM 1362 O O . ASN A 1 170 ? 13.631 1.778 14.470 1.00 35.34 170 ASN A O 1
ATOM 1366 N N . PRO A 1 171 ? 14.626 3.729 13.903 1.00 35.44 171 PRO A N 1
ATOM 1367 C CA . PRO A 1 171 ? 15.969 3.178 13.723 1.00 35.44 171 PRO A CA 1
ATOM 1368 C C . PRO A 1 171 ? 16.514 2.394 14.928 1.00 35.44 171 PRO A C 1
ATOM 1370 O O . PRO A 1 171 ? 17.485 1.659 14.764 1.00 35.44 171 PRO A O 1
ATOM 1373 N N . ALA A 1 172 ? 15.864 2.447 16.096 1.00 40.47 172 ALA A N 1
ATOM 1374 C CA . ALA A 1 172 ? 16.108 1.534 17.217 1.00 40.47 172 ALA A CA 1
ATOM 1375 C C . ALA A 1 172 ? 16.020 0.028 16.856 1.00 40.47 172 ALA A C 1
ATOM 1377 O O . ALA A 1 172 ? 16.505 -0.805 17.614 1.00 40.47 172 ALA A O 1
ATOM 1378 N N . VAL A 1 173 ? 15.448 -0.334 15.700 1.00 44.22 173 VAL A N 1
ATOM 1379 C CA . VAL A 1 173 ? 15.345 -1.727 15.222 1.00 44.22 173 VAL A CA 1
ATOM 1380 C C . VAL A 1 173 ? 16.564 -2.179 14.392 1.00 44.22 173 VAL A C 1
ATOM 1382 O O . VAL A 1 173 ? 16.759 -3.375 14.194 1.00 44.22 173 VAL A O 1
ATOM 1385 N N . ARG A 1 174 ? 17.468 -1.282 13.960 1.00 33.12 174 ARG A N 1
ATOM 1386 C CA . ARG A 1 174 ? 18.648 -1.673 13.147 1.00 33.12 174 ARG A CA 1
ATOM 1387 C C . ARG A 1 174 ? 19.760 -2.406 13.924 1.00 33.12 174 ARG A C 1
ATOM 1389 O O . ARG A 1 174 ? 20.780 -2.745 13.336 1.00 33.12 174 ARG A O 1
ATOM 1396 N N . GLY A 1 175 ? 19.582 -2.663 15.221 1.00 30.66 175 GLY A N 1
ATOM 1397 C CA . GLY A 1 175 ? 20.626 -3.201 16.104 1.00 30.66 175 GLY A CA 1
ATOM 1398 C C . GLY A 1 175 ? 20.548 -4.689 16.471 1.00 30.66 175 GLY A C 1
ATOM 1399 O O . GLY A 1 175 ? 21.362 -5.116 17.281 1.00 30.66 175 GLY A O 1
ATOM 1400 N N . ALA A 1 176 ? 19.606 -5.482 15.945 1.00 37.84 176 ALA A N 1
ATOM 1401 C CA . ALA A 1 176 ? 19.362 -6.844 16.455 1.00 37.84 176 ALA A CA 1
ATOM 1402 C C . ALA A 1 176 ? 19.722 -8.006 15.505 1.00 37.84 176 ALA A C 1
ATOM 1404 O O . ALA A 1 176 ? 19.443 -9.156 15.832 1.00 37.84 176 ALA A O 1
ATOM 1405 N N . THR A 1 177 ? 20.376 -7.758 14.365 1.00 36.69 177 THR A N 1
ATOM 1406 C CA . THR A 1 177 ? 20.842 -8.830 13.458 1.00 36.69 177 THR A CA 1
ATOM 1407 C C . THR A 1 177 ? 22.338 -8.717 13.169 1.00 36.69 177 THR A C 1
ATOM 1409 O O . THR A 1 177 ? 22.762 -8.594 12.024 1.00 36.69 177 THR A O 1
ATOM 1412 N N . ALA A 1 178 ? 23.163 -8.725 14.213 1.00 40.41 178 ALA A N 1
ATOM 1413 C CA . ALA A 1 178 ? 24.596 -8.970 14.083 1.00 40.41 178 ALA A CA 1
ATOM 1414 C C . ALA A 1 178 ? 25.121 -9.606 15.373 1.00 40.41 178 ALA A C 1
ATOM 1416 O O . ALA A 1 178 ? 25.513 -8.893 16.291 1.00 40.41 178 ALA A O 1
ATOM 1417 N N . SER A 1 179 ? 25.070 -10.942 15.449 1.00 40.69 179 SER A N 1
ATOM 1418 C CA . SER A 1 179 ? 26.026 -11.831 16.143 1.00 40.69 179 SER A CA 1
ATOM 1419 C C . SER A 1 179 ? 25.355 -13.157 16.501 1.00 40.69 179 SER A C 1
ATOM 1421 O O . SER A 1 179 ? 24.652 -13.231 17.508 1.00 40.69 179 SER A O 1
ATOM 1423 N N . LYS A 1 180 ? 25.602 -14.198 15.694 1.00 39.25 180 LYS A N 1
ATOM 1424 C CA . LYS A 1 180 ? 25.935 -15.569 16.135 1.00 39.25 180 LYS A CA 1
ATOM 1425 C C . LYS A 1 180 ? 26.031 -16.508 14.926 1.00 39.25 180 LYS A C 1
ATOM 1427 O O . LYS A 1 180 ? 25.142 -17.308 14.676 1.00 39.25 180 LYS A O 1
ATOM 1432 N N . GLU A 1 181 ? 27.156 -16.432 14.227 1.00 40.06 181 GLU A N 1
ATOM 1433 C CA . GLU A 1 181 ? 27.774 -17.601 13.598 1.00 40.06 181 GLU A CA 1
ATOM 1434 C C . GLU A 1 181 ? 29.245 -17.601 14.021 1.00 40.06 181 GLU A C 1
ATOM 1436 O O . GLU A 1 181 ? 29.907 -16.565 13.957 1.00 40.06 181 GLU A O 1
ATOM 1441 N N . GLY A 1 182 ? 29.716 -18.727 14.551 1.00 35.22 182 GLY A N 1
ATOM 1442 C CA . GLY A 1 182 ? 31.066 -18.876 15.092 1.00 35.22 182 GLY A CA 1
ATOM 1443 C C . GLY A 1 182 ? 31.098 -19.836 16.274 1.00 35.22 182 GLY A C 1
ATOM 1444 O O . GLY A 1 182 ? 31.247 -19.406 17.418 1.00 35.22 182 GLY A O 1
ATOM 1445 N N . GLY A 1 183 ? 30.883 -21.119 15.977 1.00 31.53 183 GLY A N 1
ATOM 1446 C CA . GLY A 1 183 ? 31.487 -22.221 16.726 1.00 31.53 183 GLY A CA 1
ATOM 1447 C C . GLY A 1 183 ? 32.852 -22.544 16.136 1.00 31.53 183 GLY A C 1
ATOM 1448 O O . GLY A 1 183 ? 33.056 -22.210 14.945 1.00 31.53 183 GLY A O 1
#

InterPro domains:
  IPR001841 Zinc finger, RING-type [PS50089] (113-153)
  IPR001841 Zinc finger, RING-type [SM00184] (113-152)
  IPR013083 Zinc finger, RING/FYVE/PHD-type [G3DSA:3.30.40.10] (92-176)
  IPR017907 Zinc finger, RING-type, conserved site [PS00518] (128-137)

Foldseek 3Di:
DDDPVLVVLLVVLLVVLVVVCVVCVVVVCCVVCVVVNVVSVVLSVCSVVPSVVNDQDDDPPVVLVVLLVVLLVVLCVVLDQDDDDDDDQRDRPDNVLSVVLSVCLVVVPQDAAPQPRHRADQWKAWSNGDIHRLVRVVVQADPVQWHADPPPRGITGNVRIGGRDGDDDDCVPVPDPDDDDDD

Sequence (183 aa):
SFTEQEQDIYTALFTRSKTQFDHFVKQGTVLNKYCEILTLLLRLRQACDHPFLTLGRAKNDKEMDRELKHFYDNFVSRVRVGADGSEGGGSDVSAKFVEGLVEDLKKGETQECPICLDAPEYPVVAQCGHYYCRECVSSMFNERGWARCAICRQDIYDKNLFKVPVPEPNPAVRGATASKEGG

pLDDT: mean 71.88, std 17.74, range [30.66, 95.62]

Radius of gyration: 19.86 Å; chains: 1; bounding box: 58×40×61 Å

Organism: NCBI:txid91324